Protein AF-A0A443I852-F1 (afdb_monomer)

Solvent-accessible surface area (backbone atoms only — not comparable to full-atom values): 14010 Å² total; per-residue (Å²): 131,81,84,74,60,60,70,65,48,36,32,30,38,31,45,31,40,30,31,57,37,93,83,45,73,85,40,67,53,68,53,96,93,54,62,42,82,49,75,76,45,53,21,88,33,41,42,73,40,69,92,34,32,57,50,47,27,36,40,28,66,80,73,40,58,41,85,47,89,79,80,90,70,81,65,90,73,55,46,39,29,25,39,31,43,36,62,95,73,40,43,48,35,34,41,84,39,54,50,66,80,44,45,35,54,62,46,40,75,70,35,92,87,44,43,93,77,55,51,33,55,56,21,27,50,63,36,80,93,15,46,27,17,30,41,39,58,61,95,61,98,32,60,35,45,50,19,11,48,46,86,68,47,34,78,56,52,43,50,72,70,30,51,28,78,88,42,95,52,51,14,13,40,32,19,48,63,42,56,54,51,45,33,51,40,44,33,29,53,97,39,32,68,41,39,53,47,40,45,46,70,24,54,48,82,46,33,61,46,67,76,77,91,84,72,82,29,36,74,76,42,88,72,31,47,51,38,30,38,36,22,36,32,36,53,25,86,88,61,81,44,47,67,68,59,52,48,40,44,28,73,29,78,60,47,28,35,51,60,121

Mean predicted aligned error: 6.0 Å

Structure (mmCIF, N/CA/C/O backbone):
data_AF-A0A443I852-F1
#
_entry.id   AF-A0A443I852-F1
#
loop_
_atom_site.group_PDB
_atom_site.id
_atom_site.type_symbol
_atom_site.label_atom_id
_atom_site.label_alt_id
_atom_site.label_comp_id
_atom_site.label_asym_id
_atom_site.label_entity_id
_atom_site.label_seq_id
_atom_site.pdbx_PDB_ins_code
_atom_site.Cartn_x
_atom_site.Cartn_y
_atom_site.Cartn_z
_atom_site.occupancy
_atom_site.B_iso_or_equiv
_atom_site.auth_seq_id
_atom_site.auth_comp_id
_atom_site.auth_asym_id
_atom_site.auth_atom_id
_atom_site.pdbx_PDB_model_num
ATOM 1 N N . MET A 1 1 ? -4.614 -14.286 28.307 1.00 38.50 1 MET A N 1
ATOM 2 C CA . MET A 1 1 ? -4.640 -12.819 28.115 1.00 38.50 1 MET A CA 1
ATOM 3 C C . MET A 1 1 ? -6.003 -12.446 27.569 1.00 38.50 1 MET A C 1
ATOM 5 O O . MET A 1 1 ? -6.454 -13.125 26.657 1.00 38.50 1 MET A O 1
ATOM 9 N N . ALA A 1 2 ? -6.670 -11.442 28.140 1.00 38.94 2 ALA A N 1
ATOM 10 C CA . ALA A 1 2 ? -7.914 -10.927 27.568 1.00 38.94 2 ALA A CA 1
ATOM 11 C C . ALA A 1 2 ? -7.627 -10.265 26.200 1.00 38.94 2 ALA A C 1
ATOM 13 O O . ALA A 1 2 ? -6.529 -9.722 26.024 1.00 38.94 2 ALA A O 1
ATOM 14 N N . PRO A 1 3 ? -8.556 -10.311 25.229 1.00 50.34 3 PRO A N 1
ATOM 15 C CA . PRO A 1 3 ? -8.447 -9.511 24.012 1.00 50.34 3 PRO A CA 1
ATOM 16 C C . PRO A 1 3 ? -8.300 -8.034 24.401 1.00 50.34 3 PRO A C 1
ATOM 18 O O . PRO A 1 3 ? -9.083 -7.539 25.209 1.00 50.34 3 PRO A O 1
ATOM 21 N N . GLN A 1 4 ? -7.276 -7.350 23.883 1.00 58.22 4 GLN A N 1
ATOM 22 C CA . GLN A 1 4 ? -7.218 -5.890 23.985 1.00 58.22 4 GLN A CA 1
ATOM 23 C C . GLN A 1 4 ? -8.293 -5.325 23.055 1.00 58.22 4 GLN A C 1
ATOM 25 O O . GLN A 1 4 ? -8.556 -5.894 21.997 1.00 58.22 4 GLN A O 1
ATOM 30 N N . ASP A 1 5 ? -8.933 -4.234 23.458 1.00 68.88 5 ASP A N 1
ATOM 31 C CA . ASP A 1 5 ? -9.918 -3.550 22.627 1.00 68.88 5 ASP A CA 1
ATOM 32 C C . ASP A 1 5 ? -9.181 -2.753 21.534 1.00 68.88 5 ASP A C 1
ATOM 34 O O . ASP A 1 5 ? -8.147 -2.135 21.796 1.00 68.88 5 ASP A O 1
ATOM 38 N N . ILE A 1 6 ? -9.715 -2.723 20.308 1.00 76.38 6 ILE A N 1
ATOM 39 C CA . ILE A 1 6 ? -9.197 -1.862 19.229 1.00 76.38 6 ILE A CA 1
ATOM 40 C C . ILE A 1 6 ? -9.197 -0.382 19.643 1.00 76.38 6 ILE A C 1
ATOM 42 O O . ILE A 1 6 ? -8.413 0.409 19.124 1.00 76.38 6 ILE A O 1
ATOM 46 N N . ARG A 1 7 ? -10.025 -0.011 20.633 1.00 70.50 7 ARG A N 1
ATOM 47 C CA . ARG A 1 7 ? -10.048 1.321 21.261 1.00 70.50 7 ARG A CA 1
ATOM 48 C C . ARG A 1 7 ? -8.721 1.771 21.860 1.00 70.50 7 ARG A C 1
ATOM 50 O O . ARG A 1 7 ? -8.555 2.974 22.083 1.00 70.50 7 ARG A O 1
ATOM 57 N N . ASP A 1 8 ? -7.818 0.839 22.133 1.00 73.25 8 ASP A N 1
ATOM 58 C CA . ASP A 1 8 ? -6.512 1.158 22.689 1.00 73.25 8 ASP A CA 1
ATOM 59 C C . ASP A 1 8 ? -5.442 1.287 21.596 1.00 73.25 8 ASP A C 1
ATOM 61 O O . ASP A 1 8 ? -4.432 1.936 21.848 1.00 73.25 8 ASP A O 1
ATOM 65 N N . LEU A 1 9 ? -5.682 0.776 20.374 1.00 83.50 9 LEU A N 1
ATOM 66 C CA . LEU A 1 9 ? -4.729 0.816 19.260 1.00 83.50 9 LEU A CA 1
ATOM 67 C C . LEU A 1 9 ? -4.355 2.258 18.885 1.00 83.50 9 LEU A C 1
ATOM 69 O O . LEU A 1 9 ? -5.208 3.065 18.506 1.00 83.50 9 LEU A O 1
ATOM 73 N N . ALA A 1 10 ? -3.057 2.553 18.932 1.00 89.12 10 ALA A N 1
ATOM 74 C CA . ALA A 1 10 ? -2.497 3.825 18.509 1.00 89.12 10 ALA A CA 1
ATOM 75 C C . ALA A 1 10 ? -1.136 3.626 17.838 1.00 89.12 10 ALA A C 1
ATOM 77 O O . ALA A 1 10 ? -0.238 2.958 18.358 1.00 89.12 10 ALA A O 1
ATOM 78 N N . PHE A 1 11 ? -0.985 4.223 16.661 1.00 91.56 11 PHE A N 1
ATOM 79 C CA . PHE A 1 11 ? 0.245 4.176 15.884 1.00 91.56 11 PHE A CA 1
ATOM 80 C C . PHE A 1 11 ? 0.478 5.504 15.178 1.00 91.56 11 PHE A C 1
ATOM 82 O O . PHE A 1 11 ? -0.431 6.309 14.970 1.00 91.56 11 PHE A O 1
ATOM 89 N N . LEU A 1 12 ? 1.725 5.721 14.796 1.00 93.00 12 LEU A N 1
ATOM 90 C CA . LEU A 1 12 ? 2.144 6.843 13.983 1.00 93.00 12 LEU A CA 1
ATOM 91 C C . LEU A 1 12 ? 2.387 6.344 12.567 1.00 93.00 12 LEU A C 1
ATOM 93 O O . LEU A 1 12 ? 2.949 5.263 12.376 1.00 93.00 12 LEU A O 1
ATOM 97 N N . PHE A 1 13 ? 2.005 7.150 11.586 1.00 94.62 13 PHE A N 1
ATOM 98 C CA . PHE A 1 13 ? 2.258 6.882 10.183 1.00 94.62 13 PHE A CA 1
ATOM 99 C C . PHE A 1 13 ? 2.847 8.101 9.477 1.00 94.62 13 PHE A C 1
ATOM 101 O O . PHE A 1 13 ? 2.578 9.247 9.838 1.00 94.62 13 PHE A O 1
ATOM 108 N N . ASN A 1 14 ? 3.649 7.850 8.450 1.00 95.50 14 ASN A N 1
ATOM 109 C CA . ASN A 1 14 ? 4.113 8.865 7.514 1.00 95.50 14 ASN A CA 1
ATOM 110 C C . ASN A 1 14 ? 4.021 8.308 6.095 1.00 95.50 14 ASN A C 1
ATOM 112 O O . ASN A 1 14 ? 4.487 7.201 5.841 1.00 95.50 14 ASN A O 1
ATOM 116 N N . ILE A 1 15 ? 3.421 9.077 5.188 1.00 97.50 15 ILE A N 1
ATOM 117 C CA . ILE A 1 15 ? 3.292 8.736 3.772 1.00 97.50 15 ILE A CA 1
ATOM 118 C C . ILE A 1 15 ? 4.078 9.778 2.989 1.00 97.50 15 ILE A C 1
ATOM 120 O O . ILE A 1 15 ? 3.846 10.981 3.138 1.00 97.50 15 ILE A O 1
ATOM 124 N N . VAL A 1 16 ? 5.008 9.315 2.162 1.00 97.56 16 VAL A N 1
ATOM 125 C CA . VAL A 1 16 ? 5.815 10.156 1.280 1.00 97.56 16 VAL A CA 1
ATOM 126 C C . VAL A 1 16 ? 5.613 9.670 -0.148 1.00 97.56 16 VAL A C 1
ATOM 128 O O . VAL A 1 16 ? 6.013 8.546 -0.455 1.00 97.56 16 VAL A O 1
ATOM 131 N N . PRO A 1 17 ? 5.027 10.481 -1.041 1.00 97.19 17 PRO A N 1
ATOM 132 C CA . PRO A 1 17 ? 4.980 10.131 -2.450 1.00 97.19 17 PRO A CA 1
ATOM 133 C C . PRO A 1 17 ? 6.385 10.044 -3.031 1.00 97.19 17 PRO A C 1
ATOM 135 O O . PRO A 1 17 ? 7.268 10.844 -2.707 1.00 97.19 17 PRO A O 1
ATOM 138 N N . VAL A 1 18 ? 6.576 9.082 -3.916 1.00 96.75 18 VAL A N 1
ATOM 139 C CA . VAL A 1 18 ? 7.813 8.880 -4.659 1.00 96.75 18 VAL A CA 1
ATOM 140 C C . VAL A 1 18 ? 7.469 8.695 -6.129 1.00 96.75 18 VAL A C 1
ATOM 142 O O . VAL A 1 18 ? 6.447 8.105 -6.469 1.00 96.75 18 VAL A O 1
ATOM 145 N N . THR A 1 19 ? 8.305 9.220 -7.010 1.00 95.62 19 THR A N 1
ATOM 146 C CA . THR A 1 19 ? 8.199 8.991 -8.451 1.00 95.62 19 THR A CA 1
ATOM 147 C C . THR A 1 19 ? 9.485 8.380 -8.970 1.00 95.62 19 THR A C 1
ATOM 149 O O . THR A 1 19 ? 10.565 8.600 -8.415 1.00 95.62 19 THR A O 1
ATOM 152 N N . VAL A 1 20 ? 9.373 7.623 -10.051 1.00 95.06 20 VAL A N 1
ATOM 153 C CA . VAL A 1 20 ? 10.531 7.216 -10.843 1.00 95.06 20 VAL A CA 1
ATOM 154 C C . VAL A 1 20 ? 11.074 8.440 -11.585 1.00 95.06 20 VAL A C 1
ATOM 156 O O . VAL A 1 20 ? 10.302 9.236 -12.122 1.00 95.06 20 VAL A O 1
ATOM 159 N N . SER A 1 21 ? 12.396 8.612 -11.567 1.00 92.25 21 SER A N 1
ATOM 160 C CA . SER A 1 21 ? 13.103 9.672 -12.291 1.00 92.25 21 SER A CA 1
ATOM 161 C C . SER A 1 21 ? 12.878 9.545 -13.797 1.00 92.25 21 SER A C 1
ATOM 163 O O . SER A 1 21 ? 12.892 8.444 -14.342 1.00 92.25 21 SER A O 1
ATOM 165 N N . GLU A 1 22 ? 12.747 10.672 -14.495 1.00 86.69 22 GLU A N 1
ATOM 166 C CA . GLU A 1 22 ? 12.634 10.699 -15.961 1.00 86.69 22 GLU A CA 1
ATOM 167 C C . GLU A 1 22 ? 13.882 10.158 -16.678 1.00 86.69 22 GLU A C 1
ATOM 169 O O . GLU A 1 22 ? 13.808 9.741 -17.832 1.00 86.69 22 GLU A O 1
ATOM 174 N N . HIS A 1 23 ? 15.025 10.136 -15.989 1.00 86.25 23 HIS A N 1
ATOM 175 C CA . HIS A 1 23 ? 16.279 9.576 -16.494 1.00 86.25 23 HIS A CA 1
ATOM 176 C C . HIS A 1 23 ? 16.459 8.096 -16.140 1.00 86.25 23 HIS A C 1
ATOM 178 O O . HIS A 1 23 ? 17.445 7.478 -16.550 1.00 86.25 23 HIS A O 1
ATOM 184 N N . ALA A 1 24 ? 15.543 7.513 -15.362 1.00 88.50 24 ALA A N 1
ATOM 185 C CA . ALA A 1 24 ? 15.599 6.097 -15.049 1.00 88.50 24 ALA A CA 1
ATOM 186 C C . ALA A 1 24 ? 15.354 5.280 -16.320 1.00 88.50 24 ALA A C 1
ATOM 188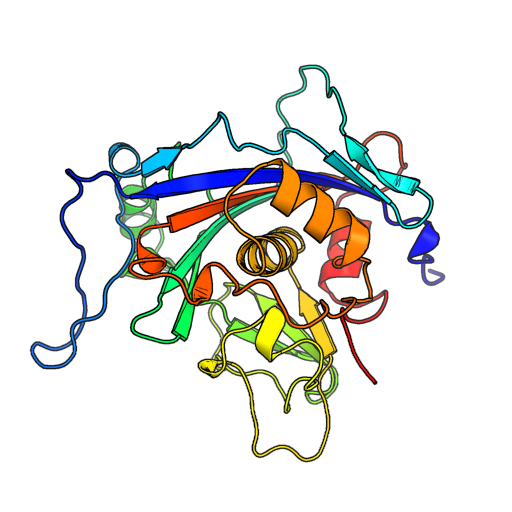 O O . ALA A 1 24 ? 14.408 5.520 -17.071 1.00 88.50 24 ALA A O 1
ATOM 189 N N . SER A 1 25 ? 16.204 4.282 -16.551 1.00 84.19 25 SER A N 1
ATOM 190 C CA . SER A 1 25 ? 15.961 3.325 -17.627 1.00 84.19 25 SER A CA 1
ATOM 191 C C . SER A 1 25 ? 14.742 2.479 -17.284 1.00 84.19 25 SER A C 1
ATOM 193 O O . SER A 1 25 ? 14.637 1.955 -16.173 1.00 84.19 25 SER A O 1
ATOM 195 N N . GLU A 1 26 ? 13.832 2.333 -18.245 1.00 84.38 26 GLU A N 1
ATOM 196 C CA . GLU A 1 26 ? 12.652 1.499 -18.063 1.00 84.38 26 GLU A CA 1
ATOM 197 C C . GLU A 1 26 ? 13.075 0.041 -17.856 1.00 84.38 26 GLU A C 1
ATOM 199 O O . GLU A 1 26 ? 13.801 -0.538 -18.668 1.00 84.38 26 GLU A O 1
ATOM 204 N N . GLN A 1 27 ? 12.627 -0.561 -16.756 1.00 85.00 27 GLN A N 1
ATOM 205 C CA . GLN A 1 27 ? 12.896 -1.963 -16.479 1.00 85.00 27 GLN A CA 1
ATOM 206 C C . GLN A 1 27 ? 11.710 -2.802 -16.928 1.00 85.00 27 GLN A C 1
ATOM 208 O O . GLN A 1 27 ? 10.653 -2.809 -16.299 1.00 85.00 27 GLN A O 1
ATOM 213 N N . ARG A 1 28 ? 11.909 -3.535 -18.023 1.00 87.19 28 ARG A N 1
ATOM 214 C CA . ARG A 1 28 ? 10.942 -4.494 -18.546 1.00 87.19 28 ARG A CA 1
ATOM 215 C C . ARG A 1 28 ? 11.497 -5.909 -18.431 1.00 87.19 28 ARG A C 1
ATOM 217 O O . ARG A 1 28 ? 12.589 -6.192 -18.921 1.00 87.19 28 ARG A O 1
ATOM 224 N N . LYS A 1 29 ? 10.764 -6.798 -17.758 1.00 83.62 29 LYS A N 1
ATOM 225 C CA . LYS A 1 29 ? 11.146 -8.209 -17.567 1.00 83.62 29 LYS A CA 1
ATOM 226 C C . LYS A 1 29 ? 9.999 -9.123 -17.994 1.00 83.62 29 LYS A C 1
ATOM 228 O O . LYS A 1 29 ? 8.834 -8.789 -17.808 1.00 83.62 29 LYS A O 1
ATOM 233 N N . GLY A 1 30 ? 10.332 -10.272 -18.577 1.00 76.94 30 GLY A N 1
ATOM 234 C CA . GLY A 1 30 ? 9.360 -11.236 -19.095 1.00 76.94 30 GLY A CA 1
ATOM 235 C C . GLY A 1 30 ? 9.817 -11.869 -20.407 1.00 76.94 30 GLY A C 1
ATOM 236 O O . GLY A 1 30 ? 10.945 -11.657 -20.855 1.00 76.94 30 GLY A O 1
ATOM 237 N N . LEU A 1 31 ? 8.940 -12.662 -21.021 1.00 69.75 31 LEU A N 1
ATOM 238 C CA . LEU A 1 31 ? 9.175 -13.208 -22.359 1.00 69.75 31 LEU A CA 1
ATOM 239 C C . LEU A 1 31 ? 9.082 -12.079 -23.396 1.00 69.75 31 LEU A C 1
ATOM 241 O O . LEU A 1 31 ? 8.395 -11.088 -23.172 1.00 69.75 31 LEU A O 1
ATOM 245 N N . VAL A 1 32 ? 9.735 -12.228 -24.553 1.00 68.94 32 VAL A N 1
ATOM 246 C CA . VAL A 1 32 ? 9.768 -11.195 -25.615 1.00 68.94 32 VAL A CA 1
ATOM 247 C C . VAL A 1 32 ? 8.362 -10.728 -26.028 1.00 68.94 32 VAL A C 1
ATOM 249 O O . VAL A 1 32 ? 8.175 -9.562 -26.354 1.00 68.94 32 VAL A O 1
ATOM 252 N N . SER A 1 33 ? 7.361 -11.608 -25.959 1.00 66.06 33 SER A N 1
ATOM 253 C CA . SER A 1 33 ? 5.957 -11.313 -26.276 1.00 66.06 33 SER A CA 1
ATOM 254 C C . SER A 1 33 ? 5.124 -10.773 -25.103 1.00 66.06 33 SER A C 1
ATOM 256 O O . SER A 1 33 ? 3.969 -10.416 -25.307 1.00 66.06 33 SER A O 1
ATOM 258 N N . ALA A 1 34 ? 5.663 -10.759 -23.882 1.00 71.06 34 ALA A N 1
ATOM 259 C CA . ALA A 1 34 ? 4.970 -10.366 -22.654 1.00 71.06 34 ALA A CA 1
ATOM 260 C C . ALA A 1 34 ? 5.981 -9.779 -21.657 1.00 71.06 34 ALA A C 1
ATOM 262 O O . ALA A 1 34 ? 6.373 -10.418 -20.677 1.00 71.06 34 ALA A O 1
ATOM 263 N N . GLN A 1 35 ? 6.460 -8.575 -21.972 1.00 81.94 35 GLN A N 1
ATOM 264 C CA . GLN A 1 35 ? 7.372 -7.823 -21.122 1.00 81.94 35 GLN A CA 1
ATOM 265 C C . GLN A 1 35 ? 6.592 -6.899 -20.189 1.00 81.94 35 GLN A C 1
ATOM 267 O O . GLN A 1 35 ? 5.864 -6.022 -20.651 1.00 81.94 35 GLN A O 1
ATOM 272 N N . TYR A 1 36 ? 6.805 -7.053 -18.887 1.00 86.25 36 TYR A N 1
ATOM 273 C CA . TYR A 1 36 ? 6.116 -6.282 -17.860 1.00 86.25 36 TYR A CA 1
ATOM 274 C C . TYR A 1 36 ? 7.023 -5.225 -17.261 1.00 86.25 36 TYR A C 1
ATOM 276 O O . TYR A 1 36 ? 8.202 -5.487 -16.999 1.00 86.25 36 TYR A O 1
ATOM 284 N N . TRP A 1 37 ? 6.455 -4.049 -17.018 1.00 91.38 37 TRP A N 1
ATOM 285 C CA . TRP A 1 37 ? 7.135 -2.994 -16.289 1.00 91.38 37 TRP A CA 1
ATOM 286 C C . TRP A 1 37 ? 7.355 -3.361 -14.811 1.00 91.38 37 TRP A C 1
ATOM 288 O O . TRP A 1 37 ? 6.455 -3.885 -14.146 1.00 91.38 37 TRP A O 1
ATOM 298 N N . TYR A 1 38 ? 8.542 -3.028 -14.300 1.00 93.19 38 TYR A N 1
ATOM 299 C CA . TYR A 1 38 ? 8.891 -3.030 -12.879 1.00 93.19 38 TYR A CA 1
ATOM 300 C C . TYR A 1 38 ? 9.527 -1.688 -12.494 1.00 93.19 38 TYR A C 1
ATOM 302 O O . TYR A 1 38 ? 10.201 -1.074 -13.330 1.00 93.19 38 TYR A O 1
ATOM 310 N N . PRO A 1 39 ? 9.372 -1.233 -11.236 1.00 94.81 39 PRO A N 1
ATOM 311 C CA . PRO A 1 39 ? 10.085 -0.057 -10.786 1.00 94.81 39 PRO A CA 1
ATOM 312 C C . PRO A 1 39 ? 11.602 -0.301 -10.814 1.00 94.81 39 PRO A C 1
ATOM 314 O O . PRO A 1 39 ? 12.052 -1.453 -10.776 1.00 94.81 39 PRO A O 1
ATOM 317 N N . PRO A 1 40 ? 12.406 0.772 -10.866 1.00 94.94 40 PRO A N 1
ATOM 318 C CA . PRO A 1 40 ? 13.853 0.646 -10.905 1.00 94.94 40 PRO A CA 1
ATOM 319 C C . PRO A 1 40 ? 14.442 -0.038 -9.659 1.00 94.94 40 PRO A C 1
ATOM 321 O O . PRO A 1 40 ? 13.739 -0.346 -8.696 1.00 94.94 40 PRO A O 1
ATOM 324 N N . LEU A 1 41 ? 15.751 -0.296 -9.676 1.00 94.88 41 LEU A N 1
ATOM 325 C CA . LEU A 1 41 ? 16.449 -0.934 -8.549 1.00 94.88 41 LEU A CA 1
ATOM 326 C C . LEU A 1 41 ? 17.400 0.012 -7.826 1.00 94.88 41 LEU A C 1
ATOM 328 O O . LEU A 1 41 ? 17.703 -0.209 -6.657 1.00 94.88 41 LEU A O 1
ATOM 332 N N . ASP A 1 42 ? 17.887 1.039 -8.514 1.00 94.56 42 ASP A N 1
ATOM 333 C CA . ASP A 1 42 ? 18.926 1.911 -7.993 1.00 94.56 42 ASP A CA 1
ATOM 334 C C . ASP A 1 42 ? 18.298 3.134 -7.312 1.00 94.56 42 ASP A C 1
ATOM 336 O O . ASP A 1 42 ? 17.337 3.722 -7.807 1.00 94.56 42 ASP A O 1
ATOM 340 N N . GLN A 1 43 ? 18.810 3.489 -6.131 1.00 94.38 43 GLN A N 1
ATOM 341 C CA . GLN A 1 43 ? 18.179 4.479 -5.248 1.00 94.38 43 GLN A CA 1
ATOM 342 C C . GLN A 1 43 ? 18.076 5.884 -5.866 1.00 94.38 43 GLN A C 1
ATOM 344 O O . GLN A 1 43 ? 17.149 6.636 -5.579 1.00 94.38 43 GLN A O 1
ATOM 349 N N . ASP A 1 44 ? 19.026 6.237 -6.730 1.00 94.25 44 ASP A N 1
ATOM 350 C CA . ASP A 1 44 ? 19.119 7.515 -7.441 1.00 94.25 44 ASP A CA 1
ATOM 351 C C . ASP A 1 44 ? 18.080 7.650 -8.565 1.00 94.25 44 ASP A C 1
ATOM 353 O O . ASP A 1 44 ? 17.861 8.739 -9.096 1.00 94.25 44 ASP A O 1
ATOM 357 N N . GLN A 1 45 ? 17.389 6.558 -8.895 1.00 95.69 45 GLN A N 1
ATOM 358 C CA . GLN A 1 45 ? 16.294 6.528 -9.860 1.00 95.69 45 GLN A CA 1
ATOM 359 C C . GLN A 1 45 ? 14.936 6.851 -9.219 1.00 95.69 45 GLN A C 1
ATOM 361 O O . GLN A 1 45 ? 13.927 6.890 -9.926 1.00 95.69 45 GLN A O 1
ATOM 366 N N . PHE A 1 46 ? 14.902 7.117 -7.909 1.00 96.19 46 PHE A N 1
ATOM 367 C CA . PHE A 1 46 ? 13.704 7.488 -7.162 1.00 96.19 46 PHE A CA 1
ATOM 368 C C . PHE A 1 46 ? 13.778 8.933 -6.671 1.00 96.19 46 PHE A C 1
ATOM 370 O O . PHE A 1 46 ? 14.729 9.342 -6.007 1.00 96.19 46 PHE A O 1
ATOM 377 N N . VAL A 1 47 ? 12.726 9.704 -6.941 1.00 96.62 47 VAL A N 1
ATOM 378 C CA . VAL A 1 47 ? 12.593 11.093 -6.492 1.00 96.62 47 VAL A CA 1
ATOM 379 C C . VAL A 1 47 ? 11.459 11.179 -5.481 1.00 96.62 47 VAL A C 1
ATOM 381 O O . VAL A 1 47 ? 10.290 10.964 -5.806 1.00 96.62 47 VAL A O 1
ATOM 384 N N . ARG A 1 48 ? 11.801 11.500 -4.231 1.00 96.75 48 ARG A N 1
ATOM 385 C CA . ARG A 1 48 ? 10.813 11.764 -3.176 1.00 96.75 48 ARG A CA 1
ATOM 386 C C . ARG A 1 48 ? 10.146 13.111 -3.429 1.00 96.75 48 ARG A C 1
ATOM 388 O O . ARG A 1 48 ? 10.820 14.097 -3.717 1.00 96.75 48 ARG A O 1
ATOM 395 N N . ILE A 1 49 ? 8.837 13.178 -3.231 1.00 96.19 49 ILE A N 1
ATOM 396 C CA . ILE A 1 49 ? 8.071 14.424 -3.300 1.00 96.19 49 ILE A CA 1
ATOM 397 C C . ILE A 1 49 ? 7.818 14.893 -1.865 1.00 96.19 49 ILE A C 1
ATOM 399 O O . ILE A 1 49 ? 6.706 14.812 -1.344 1.00 96.19 49 ILE A O 1
ATOM 403 N N . ASP A 1 50 ? 8.878 15.346 -1.188 1.00 94.75 50 ASP A N 1
ATOM 404 C CA . ASP A 1 50 ? 8.829 15.693 0.242 1.00 94.75 50 ASP A CA 1
ATOM 405 C C . ASP A 1 50 ? 7.805 16.802 0.558 1.00 94.75 50 ASP A C 1
ATOM 407 O O . ASP A 1 50 ? 7.218 16.799 1.638 1.00 94.75 50 ASP A O 1
ATOM 411 N N . SER A 1 51 ? 7.513 17.695 -0.396 1.00 95.44 51 SER A N 1
ATOM 412 C CA . SER A 1 51 ? 6.466 18.724 -0.265 1.00 95.44 51 SER A CA 1
ATOM 413 C C . SER A 1 51 ? 5.050 18.154 -0.111 1.00 95.44 51 SER A C 1
ATOM 415 O O . SER A 1 51 ? 4.170 18.849 0.391 1.00 95.44 51 SER A O 1
ATOM 417 N N . GLN A 1 52 ? 4.833 16.898 -0.513 1.00 95.94 52 GLN A N 1
ATOM 418 C CA . GLN A 1 52 ? 3.564 16.174 -0.389 1.00 95.94 52 GLN A CA 1
ATOM 419 C C . GLN A 1 52 ? 3.592 15.109 0.717 1.00 95.94 52 GLN A C 1
ATOM 421 O O . GLN A 1 52 ? 2.649 14.328 0.856 1.00 95.94 52 GLN A O 1
ATOM 426 N N . SER A 1 53 ? 4.659 15.072 1.522 1.00 95.94 53 SER A N 1
ATOM 427 C CA . SER A 1 53 ? 4.738 14.214 2.702 1.00 95.94 53 SER A CA 1
ATOM 428 C C . SER A 1 53 ? 3.669 14.603 3.718 1.00 95.94 53 SER A C 1
ATOM 430 O O . SER A 1 53 ? 3.469 15.782 4.018 1.00 95.94 53 SER A O 1
ATOM 432 N N . THR A 1 54 ? 3.027 13.615 4.337 1.00 95.38 54 THR A N 1
ATOM 433 C CA . THR A 1 54 ? 2.105 13.877 5.454 1.00 95.38 54 THR A CA 1
ATOM 434 C C . THR A 1 54 ? 2.820 14.449 6.679 1.00 95.38 54 THR A C 1
ATOM 436 O O . THR A 1 54 ? 2.178 15.056 7.535 1.00 95.38 54 THR A O 1
ATOM 439 N N . GLY A 1 55 ? 4.145 14.288 6.767 1.00 93.25 55 GLY A N 1
ATOM 440 C CA . GLY A 1 55 ? 4.833 14.292 8.054 1.00 93.25 55 GLY A CA 1
ATOM 441 C C . GLY A 1 55 ? 4.370 13.102 8.900 1.00 93.25 55 GLY A C 1
ATOM 442 O O . GLY A 1 55 ? 3.682 12.204 8.402 1.00 93.25 55 GLY A O 1
ATOM 443 N N . TRP A 1 56 ? 4.757 13.070 10.170 1.00 92.81 56 TRP A N 1
ATOM 444 C CA . TRP A 1 56 ? 4.207 12.078 11.085 1.00 92.81 56 TRP A CA 1
ATOM 445 C C . TRP A 1 56 ? 2.800 12.486 11.516 1.00 92.81 56 TRP A C 1
ATOM 447 O O . TRP A 1 56 ? 2.579 13.576 12.038 1.00 92.81 56 TRP A O 1
ATOM 457 N N . CYS A 1 57 ? 1.853 11.582 11.326 1.00 93.44 57 CYS A N 1
ATOM 458 C CA . CYS A 1 57 ? 0.496 11.696 11.834 1.00 93.44 57 CYS A CA 1
ATOM 459 C C . CYS A 1 57 ? 0.267 10.565 12.836 1.00 93.44 57 CYS A C 1
ATOM 461 O O . CYS A 1 57 ? 0.741 9.451 12.625 1.00 93.44 57 CYS A O 1
ATOM 463 N N . SER A 1 58 ? -0.457 10.827 13.918 1.00 92.12 58 SER A N 1
ATOM 464 C CA . SER A 1 58 ? -0.952 9.771 14.801 1.00 92.12 58 SER A CA 1
ATOM 465 C C . SER A 1 58 ? -2.346 9.356 14.385 1.00 92.12 58 SER A C 1
ATOM 467 O O . SER A 1 58 ? -3.172 10.214 14.081 1.00 92.12 58 SER A O 1
ATOM 469 N N . TRP A 1 59 ? -2.615 8.062 14.446 1.00 92.81 59 TRP A N 1
ATOM 470 C CA . TRP A 1 59 ? -3.952 7.499 14.386 1.00 92.81 59 TRP A CA 1
ATOM 471 C C . TRP A 1 59 ? -4.270 6.853 15.734 1.00 92.81 59 TRP A C 1
ATOM 473 O O . TRP A 1 59 ? -3.444 6.119 16.280 1.00 92.81 59 TRP A O 1
ATOM 483 N N . SER A 1 60 ? -5.465 7.104 16.264 1.00 89.94 60 SER A N 1
ATOM 484 C CA . SER A 1 60 ? -6.039 6.289 17.337 1.00 89.94 60 SER A CA 1
ATOM 485 C C . SER A 1 60 ? -7.537 6.114 17.133 1.00 89.94 60 SER A C 1
ATOM 487 O O . SER A 1 60 ? -8.207 6.998 16.594 1.00 89.94 60 SER A O 1
ATOM 489 N N . ALA A 1 61 ? -8.091 5.024 17.653 1.00 83.62 61 ALA A N 1
ATOM 490 C CA . ALA A 1 61 ? -9.533 4.796 17.630 1.00 83.62 61 ALA A CA 1
ATOM 491 C C . ALA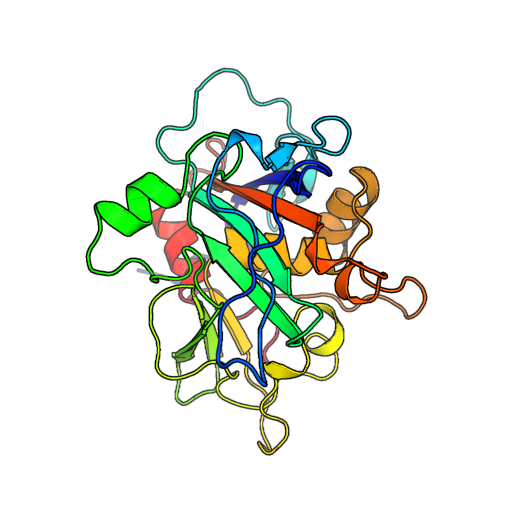 A 1 61 ? -10.340 5.879 18.385 1.00 83.62 61 ALA A C 1
ATOM 493 O O . ALA A 1 61 ? -11.530 6.049 18.132 1.00 83.62 61 ALA A O 1
ATOM 494 N N . ARG A 1 62 ? -9.715 6.617 19.318 1.00 83.44 62 ARG A N 1
ATOM 495 C CA . ARG A 1 62 ? -10.385 7.643 20.140 1.00 83.44 62 ARG A CA 1
ATOM 496 C C . ARG A 1 62 ? -10.389 9.022 19.496 1.00 83.44 62 ARG A C 1
ATOM 498 O O . ARG A 1 62 ? -11.362 9.755 19.632 1.00 83.44 62 ARG A O 1
ATOM 505 N N . THR A 1 63 ? -9.284 9.396 18.860 1.00 85.81 63 THR A N 1
ATOM 506 C CA . THR A 1 63 ? -9.048 10.763 18.363 1.00 85.81 63 THR A CA 1
ATOM 507 C C . THR A 1 63 ? -8.959 10.849 16.843 1.00 85.81 63 THR A C 1
ATOM 509 O O . THR A 1 63 ? -8.833 11.951 16.305 1.00 85.81 63 THR A O 1
ATOM 512 N N . GLY A 1 64 ? -9.021 9.709 16.150 1.00 88.62 64 GLY A N 1
ATOM 513 C CA . GLY A 1 64 ? -8.810 9.622 14.713 1.00 88.62 64 GLY A CA 1
ATOM 514 C C . GLY A 1 64 ? -7.388 10.022 14.324 1.00 88.62 64 GLY A C 1
ATOM 515 O O . GLY A 1 64 ? -6.433 9.806 15.075 1.00 88.62 64 GLY A O 1
ATOM 516 N N . VAL A 1 65 ? -7.256 10.613 13.135 1.00 92.31 65 VAL A N 1
ATOM 517 C CA . VAL A 1 65 ? -5.980 11.126 12.626 1.00 92.31 65 VAL A CA 1
ATOM 518 C C . VAL A 1 65 ? -5.701 12.521 13.176 1.00 92.31 65 VAL A C 1
ATOM 520 O O . VAL A 1 65 ? -6.523 13.424 13.040 1.00 92.31 65 VAL A O 1
ATOM 523 N N . GLN A 1 66 ? -4.512 12.705 13.744 1.00 90.94 66 GLN A N 1
ATOM 524 C CA . GLN A 1 66 ? -3.990 13.987 14.216 1.00 90.94 66 GLN A CA 1
ATOM 525 C C . GLN A 1 66 ? -2.595 14.211 13.624 1.00 90.94 66 GLN A C 1
ATOM 527 O O . GLN A 1 66 ? -1.760 13.304 13.630 1.00 90.94 66 GLN A O 1
ATOM 532 N N . GLU A 1 67 ? -2.320 15.412 13.120 1.00 86.62 67 GLU A N 1
ATOM 533 C CA . GLU A 1 67 ? -0.964 15.782 12.704 1.00 86.62 67 GLU A CA 1
ATOM 534 C C . GLU A 1 67 ? -0.063 15.913 13.938 1.00 86.62 67 GLU A C 1
ATOM 536 O O . GLU A 1 67 ? -0.456 16.517 14.938 1.00 86.62 67 GLU A O 1
ATOM 541 N N . GLN A 1 68 ? 1.143 15.345 13.888 1.00 78.75 68 GLN A N 1
ATOM 542 C CA . GLN A 1 68 ? 2.097 15.429 14.989 1.00 78.75 68 GLN A CA 1
ATOM 543 C C . GLN A 1 68 ? 3.395 16.117 14.573 1.00 78.75 68 GLN A C 1
ATOM 545 O O . GLN A 1 68 ? 3.9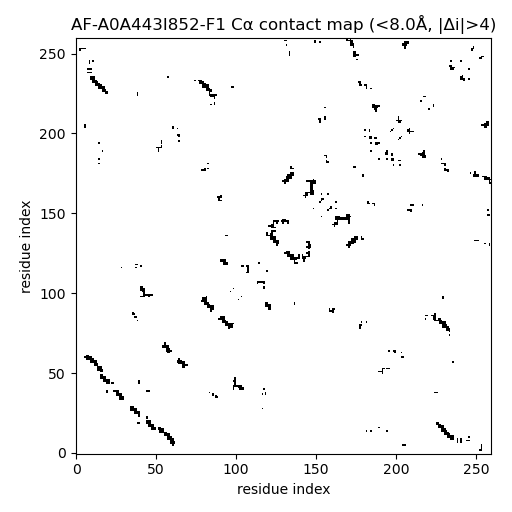41 15.901 13.494 1.00 78.75 68 GLN A O 1
ATOM 550 N N . VAL A 1 69 ? 3.948 16.889 15.507 1.00 64.06 69 VAL A N 1
ATOM 551 C CA . VAL A 1 69 ? 5.340 17.341 15.468 1.00 64.06 69 VAL A CA 1
ATOM 552 C C . VAL A 1 69 ? 6.135 16.365 16.329 1.00 64.06 69 VAL A C 1
ATOM 554 O O . VAL A 1 69 ? 6.145 16.494 17.552 1.00 64.06 69 VAL A O 1
ATOM 557 N N . ILE A 1 70 ? 6.740 15.336 15.733 1.00 64.25 70 ILE A N 1
ATOM 558 C CA . ILE A 1 70 ? 7.546 14.384 16.513 1.00 64.25 70 ILE A CA 1
ATOM 559 C C . ILE A 1 70 ? 8.978 14.918 16.667 1.00 64.25 70 ILE A C 1
ATOM 561 O O . ILE A 1 70 ? 9.625 15.177 15.651 1.00 64.25 70 ILE A O 1
ATOM 565 N N . PRO A 1 71 ? 9.513 15.044 17.898 1.00 52.16 71 PRO A N 1
ATOM 566 C CA . PRO A 1 71 ? 10.916 15.379 18.127 1.00 52.16 71 PRO A CA 1
ATOM 567 C C . PRO A 1 71 ? 11.875 14.194 17.874 1.00 52.16 71 PRO A C 1
ATOM 569 O O . PRO A 1 71 ? 11.651 13.091 18.364 1.00 52.16 71 PRO A O 1
ATOM 572 N N . ASN A 1 72 ? 12.947 14.487 17.130 1.00 47.91 72 ASN A N 1
ATOM 573 C CA . ASN A 1 72 ? 14.335 13.982 17.060 1.00 47.91 72 ASN A CA 1
ATOM 574 C C . ASN A 1 72 ? 14.785 12.542 17.376 1.00 47.91 72 ASN A C 1
ATOM 576 O O . ASN A 1 72 ? 15.981 12.316 17.205 1.00 47.91 72 ASN A O 1
ATOM 580 N N . ASP A 1 73 ? 13.961 11.569 17.767 1.00 55.91 73 ASP A N 1
ATOM 581 C CA . ASP A 1 73 ? 14.490 10.197 17.878 1.00 55.91 73 ASP A CA 1
ATOM 582 C C . ASP A 1 73 ? 14.376 9.460 16.525 1.00 55.91 73 ASP A C 1
ATOM 584 O O . ASP A 1 73 ? 13.252 9.193 16.062 1.00 55.91 73 ASP A O 1
ATOM 588 N N . PRO A 1 74 ? 15.498 9.174 15.825 1.00 53.69 74 PRO A N 1
ATOM 589 C CA . PRO A 1 74 ? 15.471 8.355 14.623 1.00 53.69 74 PRO A CA 1
ATOM 590 C C . PRO A 1 74 ? 14.986 6.958 15.013 1.00 53.69 74 PRO A C 1
ATOM 592 O O . PRO A 1 74 ? 15.673 6.208 15.704 1.00 53.69 74 PRO A O 1
ATOM 595 N N . GLY A 1 75 ? 13.770 6.621 14.589 1.00 56.66 75 GLY A N 1
ATOM 596 C CA . GLY A 1 75 ? 13.099 5.391 14.981 1.00 56.66 75 GLY A CA 1
ATOM 597 C C . GLY A 1 75 ? 13.875 4.175 14.493 1.00 56.66 75 GLY A C 1
ATOM 598 O O . GLY A 1 75 ? 13.717 3.751 13.354 1.00 56.66 75 GLY A O 1
ATOM 599 N N . ARG A 1 76 ? 14.687 3.577 15.374 1.00 58.00 76 ARG A N 1
ATOM 600 C CA . ARG A 1 76 ? 15.371 2.294 15.127 1.00 58.00 76 ARG A CA 1
ATOM 601 C C . ARG A 1 76 ? 14.404 1.134 14.845 1.00 58.00 76 ARG A C 1
ATOM 603 O O . ARG A 1 76 ? 14.856 0.091 14.396 1.00 58.00 76 ARG A O 1
ATOM 610 N N . ASN A 1 77 ? 13.104 1.328 15.081 1.00 70.12 77 ASN A N 1
ATOM 611 C CA . ASN A 1 77 ? 12.051 0.322 14.934 1.00 70.12 77 ASN A CA 1
ATOM 612 C C . ASN A 1 77 ? 10.937 0.754 13.963 1.00 70.12 77 ASN A C 1
ATOM 614 O O . ASN A 1 77 ? 9.811 0.262 14.071 1.00 70.12 77 ASN A O 1
ATOM 618 N N . ASP A 1 78 ? 11.216 1.697 13.061 1.00 87.12 78 ASP A N 1
ATOM 619 C CA . ASP A 1 78 ? 10.257 2.066 12.023 1.00 87.12 78 ASP A CA 1
ATOM 620 C C . ASP A 1 78 ? 10.092 0.911 11.041 1.00 87.12 78 ASP A C 1
ATOM 622 O O . ASP A 1 78 ? 11.054 0.449 10.428 1.00 87.12 78 ASP A O 1
ATOM 626 N N . GLU A 1 79 ? 8.854 0.477 10.850 1.00 91.69 79 GLU A N 1
ATOM 627 C CA . GLU A 1 79 ? 8.520 -0.343 9.700 1.00 91.69 79 GLU A CA 1
ATOM 628 C C . GLU A 1 79 ? 8.405 0.570 8.488 1.00 91.69 79 GLU A C 1
ATOM 630 O O . GLU A 1 79 ? 7.668 1.556 8.532 1.00 91.69 79 GLU A O 1
ATOM 635 N N . VAL A 1 80 ? 9.115 0.244 7.412 1.00 94.81 80 VAL A N 1
ATOM 636 C CA . VAL A 1 80 ? 9.100 1.020 6.176 1.00 94.81 80 VAL A CA 1
ATOM 637 C C . VAL A 1 80 ? 8.806 0.125 4.987 1.00 94.81 80 VAL A C 1
ATOM 639 O O . VAL A 1 80 ? 9.365 -0.960 4.863 1.00 94.81 80 VAL A O 1
ATOM 642 N N . TYR A 1 81 ? 7.935 0.606 4.107 1.00 97.06 81 TYR A N 1
ATOM 643 C CA . TYR A 1 81 ? 7.632 -0.042 2.842 1.00 97.06 81 TYR A CA 1
ATOM 644 C C . TYR A 1 81 ? 7.576 0.976 1.722 1.00 97.06 81 TYR A C 1
ATOM 646 O O . TYR A 1 81 ? 6.963 2.033 1.868 1.00 97.06 81 TYR A O 1
ATOM 654 N N . THR A 1 82 ? 8.157 0.618 0.584 1.00 98.06 82 THR A N 1
ATOM 655 C CA . THR A 1 82 ? 7.891 1.293 -0.684 1.00 98.06 82 THR A CA 1
ATOM 656 C C . THR A 1 82 ? 6.886 0.464 -1.471 1.00 98.06 82 THR A C 1
ATOM 658 O O . THR A 1 82 ? 7.086 -0.739 -1.644 1.00 98.06 82 THR A O 1
ATOM 661 N N . VAL A 1 83 ? 5.826 1.105 -1.965 1.00 97.81 83 VAL A N 1
ATOM 662 C CA . VAL A 1 83 ? 4.750 0.460 -2.726 1.00 97.81 83 VAL A CA 1
ATOM 663 C C . VAL A 1 83 ? 4.491 1.212 -4.029 1.00 97.81 83 VAL A C 1
ATOM 665 O O . VAL A 1 83 ? 4.308 2.429 -4.026 1.00 97.81 83 VAL A O 1
ATOM 668 N N . PHE A 1 84 ? 4.418 0.471 -5.131 1.00 96.75 84 PHE A N 1
ATOM 669 C CA . PHE A 1 84 ? 4.005 0.937 -6.454 1.00 96.75 84 PHE A CA 1
ATOM 670 C C . PHE A 1 84 ? 2.770 0.166 -6.922 1.00 96.75 84 PHE A C 1
ATOM 672 O O . PHE A 1 84 ? 2.605 -1.011 -6.598 1.00 96.75 84 PHE A O 1
ATOM 679 N N . PHE A 1 85 ? 1.914 0.806 -7.717 1.00 94.81 85 PHE A N 1
ATOM 680 C CA . PHE A 1 85 ? 0.800 0.134 -8.386 1.00 94.81 85 PHE A CA 1
ATOM 681 C C . PHE A 1 85 ? 1.130 -0.102 -9.861 1.00 94.81 85 PHE A C 1
ATOM 683 O O . PHE A 1 85 ? 1.192 0.839 -10.646 1.00 94.81 85 PHE A O 1
ATOM 690 N N . ASN A 1 86 ? 1.316 -1.359 -10.255 1.00 92.00 86 ASN A N 1
ATOM 691 C CA . ASN A 1 86 ? 1.542 -1.739 -11.641 1.00 92.00 86 ASN A CA 1
ATOM 692 C C . ASN A 1 86 ? 0.216 -1.763 -12.413 1.00 92.00 86 ASN A C 1
ATOM 694 O O . ASN A 1 86 ? -0.502 -2.761 -12.407 1.00 92.00 86 ASN A O 1
ATOM 698 N N . GLN A 1 87 ? -0.077 -0.662 -13.104 1.00 89.44 87 GLN A N 1
ATOM 699 C CA . GLN A 1 87 ? -1.275 -0.512 -13.929 1.00 89.44 87 GLN A CA 1
ATOM 700 C C . GLN A 1 87 ? -1.322 -1.489 -15.119 1.00 89.44 87 GLN A C 1
ATOM 702 O O . GLN A 1 87 ? -2.414 -1.841 -15.551 1.00 89.44 87 GLN A O 1
ATOM 707 N N . GLU A 1 88 ? -0.176 -1.951 -15.644 1.00 87.50 88 GLU A N 1
ATOM 708 C CA . GLU A 1 88 ? -0.143 -2.887 -16.786 1.00 87.50 88 GLU A CA 1
ATOM 709 C C . GLU A 1 88 ? -0.703 -4.271 -16.415 1.00 87.50 88 GLU A C 1
ATOM 711 O O . GLU A 1 88 ? -1.240 -4.971 -17.268 1.00 87.50 88 GLU A O 1
ATOM 716 N N . ASN A 1 89 ? -0.600 -4.648 -15.138 1.00 86.50 89 ASN A N 1
ATOM 717 C CA . ASN A 1 89 ? -0.969 -5.971 -14.626 1.00 86.50 89 ASN A CA 1
ATOM 718 C C . ASN A 1 89 ? -1.963 -5.925 -13.456 1.00 86.50 89 ASN A C 1
ATOM 720 O O . ASN A 1 89 ? -2.166 -6.942 -12.790 1.00 86.50 89 ASN A O 1
ATOM 724 N N . ASP A 1 90 ? -2.504 -4.742 -13.165 1.00 90.56 90 ASP A N 1
ATOM 725 C CA . ASP A 1 90 ? -3.472 -4.480 -12.101 1.00 90.56 90 ASP A CA 1
ATOM 726 C C . ASP A 1 90 ? -3.064 -5.075 -10.734 1.00 90.56 90 ASP A C 1
ATOM 728 O O . ASP A 1 90 ? -3.826 -5.777 -10.080 1.00 90.56 90 ASP A O 1
ATOM 732 N N . HIS A 1 91 ? -1.829 -4.830 -10.277 1.00 92.81 91 HIS A N 1
ATOM 733 C CA . HIS A 1 91 ? -1.366 -5.312 -8.966 1.00 92.81 91 HIS A CA 1
ATOM 734 C C . HIS A 1 91 ? -0.387 -4.355 -8.284 1.00 92.81 91 HIS A C 1
ATOM 736 O O . HIS A 1 91 ? 0.180 -3.461 -8.900 1.00 92.81 91 HIS A O 1
ATOM 742 N N . PHE A 1 92 ? -0.149 -4.562 -6.992 1.00 95.56 92 PHE A N 1
ATOM 743 C CA . PHE A 1 92 ? 0.853 -3.824 -6.225 1.00 95.56 92 PHE A CA 1
ATOM 744 C C . PHE A 1 92 ? 2.197 -4.549 -6.198 1.00 95.56 92 PHE A C 1
ATOM 746 O O . PHE A 1 92 ? 2.266 -5.765 -5.994 1.00 95.56 92 PHE A O 1
ATOM 753 N N . LEU A 1 93 ? 3.254 -3.759 -6.353 1.00 96.00 93 LEU A N 1
ATOM 754 C CA . LEU A 1 93 ? 4.648 -4.139 -6.185 1.00 96.00 93 LEU A CA 1
ATOM 755 C C . LEU A 1 93 ? 5.194 -3.465 -4.931 1.00 96.00 93 LEU A C 1
ATOM 757 O O . LEU A 1 93 ? 4.894 -2.301 -4.665 1.00 96.00 93 LEU A O 1
ATOM 761 N N . VAL A 1 94 ? 5.978 -4.196 -4.150 1.00 96.88 94 VAL A N 1
ATOM 762 C CA . VAL A 1 94 ? 6.351 -3.781 -2.803 1.00 96.88 94 VAL A CA 1
ATOM 763 C C . VAL A 1 94 ? 7.736 -4.268 -2.396 1.00 96.88 94 VAL A C 1
ATOM 765 O O . VAL A 1 94 ? 8.167 -5.349 -2.795 1.00 96.88 94 VAL A O 1
ATOM 768 N N . VAL A 1 95 ? 8.414 -3.477 -1.564 1.00 96.25 95 VAL A N 1
ATOM 769 C CA . VAL A 1 95 ? 9.652 -3.853 -0.868 1.00 96.25 95 VAL A CA 1
ATOM 770 C C . VAL A 1 95 ? 9.667 -3.277 0.557 1.00 96.25 95 VAL A C 1
ATOM 772 O O . VAL A 1 95 ? 9.207 -2.147 0.750 1.00 96.25 95 VAL A O 1
ATOM 775 N N . PRO A 1 96 ? 10.206 -4.001 1.556 1.00 94.81 96 PRO A N 1
ATOM 776 C CA . PRO A 1 96 ? 10.281 -3.560 2.955 1.00 94.81 96 PRO A CA 1
ATOM 777 C C . PRO A 1 96 ? 11.458 -2.599 3.218 1.00 94.81 96 PRO A C 1
ATOM 779 O O . PRO A 1 96 ? 12.171 -2.726 4.212 1.00 94.81 96 PRO A O 1
ATOM 782 N N . ILE A 1 97 ? 11.707 -1.667 2.295 1.00 93.56 97 ILE A N 1
ATOM 783 C CA . ILE A 1 97 ? 12.770 -0.662 2.401 1.00 93.56 97 ILE A CA 1
ATOM 784 C C . ILE A 1 97 ? 12.286 0.696 1.891 1.00 93.56 97 ILE A C 1
ATOM 786 O O . ILE A 1 97 ? 11.282 0.799 1.180 1.00 93.56 97 ILE A O 1
ATOM 790 N N . ASP A 1 98 ? 13.035 1.744 2.220 1.00 95.25 98 ASP A N 1
ATOM 791 C CA . ASP A 1 98 ? 12.912 3.052 1.582 1.00 95.25 98 ASP A CA 1
ATOM 792 C C . ASP A 1 98 ? 13.754 3.077 0.295 1.00 95.25 98 ASP A C 1
ATOM 794 O O . ASP A 1 98 ? 14.973 3.252 0.351 1.00 95.25 98 ASP A O 1
ATOM 798 N N . CYS A 1 99 ? 13.106 2.924 -0.865 1.00 95.19 99 CYS A N 1
ATOM 799 C CA . CYS A 1 99 ? 13.781 2.872 -2.171 1.00 95.19 99 CYS A CA 1
ATOM 800 C C . CYS A 1 99 ? 14.599 4.127 -2.508 1.00 95.19 99 CYS A C 1
ATOM 802 O O . CYS A 1 99 ? 15.472 4.080 -3.364 1.00 95.19 99 CYS A O 1
ATOM 804 N N . SER A 1 100 ? 14.335 5.251 -1.839 1.00 94.50 100 SER A N 1
ATOM 805 C CA . SER A 1 100 ? 15.069 6.502 -2.052 1.00 94.50 100 SER A CA 1
ATOM 806 C C . SER A 1 100 ? 16.338 6.617 -1.204 1.00 94.50 100 SER A C 1
ATOM 808 O O . SER A 1 100 ? 17.082 7.591 -1.321 1.00 94.50 100 SER A O 1
ATOM 810 N N . ARG A 1 101 ? 16.569 5.655 -0.305 1.00 92.69 101 ARG A N 1
ATOM 811 C CA . ARG A 1 101 ? 17.706 5.636 0.625 1.00 92.69 101 ARG A CA 1
ATOM 812 C C . ARG A 1 101 ? 18.589 4.407 0.483 1.00 92.69 101 ARG A C 1
ATOM 814 O O . ARG A 1 101 ? 19.695 4.415 1.014 1.00 92.69 101 ARG A O 1
ATOM 821 N N . GLU A 1 102 ? 18.080 3.359 -0.150 1.00 92.25 102 GLU A N 1
ATOM 822 C CA . GLU A 1 102 ? 18.765 2.083 -0.285 1.00 92.25 102 GLU A CA 1
ATOM 823 C C . GLU A 1 102 ? 18.497 1.477 -1.667 1.00 92.25 102 GLU A C 1
ATOM 825 O O . GLU A 1 102 ? 17.360 1.453 -2.142 1.00 92.25 102 GLU A O 1
ATOM 830 N N . SER A 1 103 ? 19.557 0.984 -2.317 1.00 91.75 103 SER A N 1
ATOM 831 C CA . SER A 1 103 ? 19.459 0.310 -3.615 1.00 91.75 103 SER A CA 1
ATOM 832 C C . SER A 1 103 ? 18.994 -1.136 -3.440 1.00 91.75 103 SER A C 1
ATOM 834 O O . SER A 1 103 ? 19.612 -1.929 -2.728 1.00 91.75 103 SER A O 1
ATOM 836 N N . LEU A 1 104 ? 17.945 -1.505 -4.174 1.00 92.81 104 LEU A N 1
ATOM 837 C CA . LEU A 1 104 ? 17.441 -2.874 -4.254 1.00 92.81 104 LEU A CA 1
ATOM 838 C C . LEU A 1 104 ? 18.407 -3.811 -4.969 1.00 92.81 104 LEU A C 1
ATOM 840 O O . LEU A 1 104 ? 18.372 -5.011 -4.720 1.00 92.81 104 LEU A O 1
ATOM 844 N N . ARG A 1 105 ? 19.281 -3.295 -5.840 1.00 91.69 105 ARG A N 1
ATOM 845 C CA . ARG A 1 105 ? 20.245 -4.124 -6.576 1.00 91.69 105 ARG A C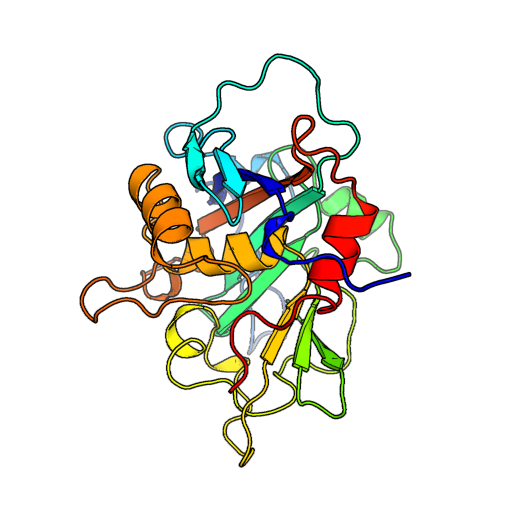A 1
ATOM 846 C C . ARG A 1 105 ? 21.157 -4.892 -5.623 1.00 91.69 105 ARG A C 1
ATOM 848 O O . ARG A 1 105 ? 21.334 -6.092 -5.776 1.00 91.69 105 ARG A O 1
ATOM 855 N N . GLN A 1 106 ? 21.644 -4.214 -4.584 1.00 87.06 106 GLN A N 1
ATOM 856 C CA . GLN A 1 106 ? 22.488 -4.836 -3.563 1.00 87.06 106 GLN A CA 1
ATOM 857 C C . GLN A 1 106 ? 21.748 -5.952 -2.815 1.00 87.06 106 GLN A C 1
ATOM 859 O O . GLN A 1 106 ? 22.343 -6.983 -2.519 1.00 87.06 106 GLN A O 1
ATOM 864 N N . ARG A 1 107 ? 20.446 -5.774 -2.553 1.00 88.75 107 ARG A N 1
ATOM 865 C CA . ARG A 1 107 ? 19.594 -6.792 -1.921 1.00 88.75 107 ARG A CA 1
ATOM 866 C C . ARG A 1 107 ? 19.378 -7.997 -2.827 1.00 88.75 107 ARG A C 1
ATOM 868 O O . ARG A 1 107 ? 19.566 -9.119 -2.377 1.00 88.75 107 ARG A O 1
ATOM 875 N N . VAL A 1 108 ? 19.053 -7.758 -4.099 1.00 90.69 108 VAL A N 1
ATOM 876 C CA . VAL A 1 108 ? 18.888 -8.810 -5.117 1.00 90.69 108 VAL A CA 1
ATOM 877 C C . VAL A 1 108 ? 20.141 -9.678 -5.218 1.00 90.69 108 VAL A C 1
ATOM 879 O O . VAL A 1 108 ? 20.031 -10.898 -5.282 1.00 90.69 108 VAL A O 1
ATOM 882 N N . ASP A 1 109 ? 21.320 -9.057 -5.213 1.00 87.56 109 ASP A N 1
ATOM 883 C CA . ASP A 1 109 ? 22.589 -9.770 -5.375 1.00 87.56 109 ASP A CA 1
ATOM 884 C C . ASP A 1 109 ? 23.027 -10.505 -4.092 1.00 87.56 109 ASP A C 1
ATOM 886 O O . ASP A 1 109 ? 23.702 -11.533 -4.167 1.00 87.56 109 ASP A O 1
ATOM 890 N N . ALA A 1 110 ? 22.665 -9.987 -2.911 1.00 88.75 110 ALA A N 1
ATOM 891 C CA . ALA A 1 110 ? 23.121 -10.510 -1.621 1.00 88.75 110 ALA A CA 1
ATOM 892 C C . ALA A 1 110 ? 22.167 -11.527 -0.972 1.00 88.75 110 ALA A C 1
ATOM 894 O O . ALA A 1 110 ? 22.618 -12.364 -0.186 1.00 88.75 110 ALA A O 1
ATOM 895 N N . GLU A 1 111 ? 20.863 -11.456 -1.249 1.00 88.69 111 GLU A N 1
ATOM 896 C CA . GLU A 1 111 ? 19.843 -12.236 -0.546 1.00 88.69 111 GLU A CA 1
ATOM 897 C C . GLU A 1 111 ? 19.214 -13.309 -1.453 1.00 88.69 111 GLU A C 1
ATOM 899 O O . GLU A 1 111 ? 18.439 -12.981 -2.351 1.00 88.69 111 GLU A O 1
ATOM 904 N N . PRO A 1 112 ? 19.446 -14.612 -1.188 1.00 83.06 112 PRO A N 1
ATOM 905 C CA . PRO A 1 112 ? 18.959 -15.700 -2.045 1.00 83.06 112 PRO A CA 1
ATOM 906 C C . PRO A 1 112 ? 17.436 -15.760 -2.214 1.00 83.06 112 PRO A C 1
ATOM 908 O O . PRO A 1 112 ? 16.944 -16.283 -3.209 1.00 83.06 112 PRO A O 1
ATOM 911 N N . ASN A 1 113 ? 16.691 -15.252 -1.230 1.00 83.56 113 ASN A N 1
ATOM 912 C CA . ASN A 1 113 ? 15.228 -15.266 -1.223 1.00 83.56 113 ASN A CA 1
ATOM 913 C C . ASN A 1 113 ? 14.618 -13.981 -1.804 1.00 83.56 113 ASN A C 1
ATOM 915 O O . ASN A 1 113 ? 13.393 -13.841 -1.828 1.00 83.56 113 ASN A O 1
ATOM 919 N N . TRP A 1 114 ? 15.446 -13.028 -2.242 1.00 88.44 114 TRP A N 1
ATOM 920 C CA . TRP A 1 114 ? 14.961 -11.802 -2.854 1.00 88.44 114 TRP A CA 1
ATOM 921 C C . TRP A 1 114 ? 14.532 -12.063 -4.307 1.00 88.44 114 TRP A C 1
ATOM 923 O O . TRP A 1 114 ? 15.224 -12.775 -5.039 1.00 88.44 114 TRP A O 1
ATOM 933 N N . PRO A 1 115 ? 13.403 -11.501 -4.777 1.00 88.00 115 PRO A N 1
ATOM 934 C CA . PRO A 1 115 ? 12.969 -11.664 -6.155 1.00 88.00 115 PRO A CA 1
ATOM 935 C C . PRO A 1 115 ? 14.041 -11.179 -7.128 1.00 88.00 115 PRO A C 1
ATOM 937 O O . PRO A 1 115 ? 14.548 -10.069 -6.996 1.00 88.00 115 PRO A O 1
ATOM 940 N N . THR A 1 116 ? 14.313 -11.940 -8.187 1.00 86.19 116 THR A N 1
ATOM 941 C CA . THR A 1 116 ? 15.257 -11.533 -9.251 1.00 86.19 116 THR A CA 1
ATOM 942 C C . THR A 1 116 ? 14.827 -10.248 -9.968 1.00 86.19 116 THR A C 1
ATOM 944 O O . THR A 1 116 ? 15.629 -9.537 -10.582 1.00 86.19 116 THR A O 1
ATOM 947 N N . VAL A 1 117 ? 13.532 -9.929 -9.911 1.00 88.81 117 VAL A N 1
ATOM 948 C CA . VAL A 1 117 ? 12.959 -8.675 -10.409 1.00 88.81 117 VAL A CA 1
ATOM 949 C C . VAL A 1 117 ? 13.142 -7.503 -9.438 1.00 88.81 117 VAL A C 1
ATOM 951 O O . VAL A 1 117 ? 12.886 -6.372 -9.823 1.00 88.81 117 VAL A O 1
ATOM 954 N N . GLY A 1 118 ? 13.612 -7.758 -8.215 1.00 92.12 118 GLY A N 1
ATOM 955 C CA . GLY A 1 118 ? 13.862 -6.792 -7.142 1.00 92.12 118 GLY A CA 1
ATOM 956 C C . GLY A 1 118 ? 12.639 -6.381 -6.332 1.00 92.12 118 GLY A C 1
ATOM 957 O O . GLY A 1 118 ? 12.794 -5.875 -5.225 1.00 92.12 118 GLY A O 1
ATOM 958 N N . TRP A 1 119 ? 11.443 -6.651 -6.843 1.00 94.25 119 TRP A N 1
ATOM 959 C CA . TRP A 1 119 ? 10.176 -6.261 -6.239 1.00 94.25 119 TRP A CA 1
ATOM 960 C C . TRP A 1 119 ? 9.328 -7.483 -5.917 1.00 94.25 119 TRP A C 1
ATOM 962 O O . TRP A 1 119 ? 9.194 -8.389 -6.742 1.00 94.25 119 TRP A O 1
ATOM 972 N N . PHE A 1 120 ? 8.718 -7.493 -4.736 1.00 93.81 120 PHE A N 1
ATOM 973 C CA . PHE A 1 120 ? 7.712 -8.491 -4.396 1.00 93.81 120 PHE A CA 1
ATOM 974 C C . PHE A 1 120 ? 6.366 -8.066 -4.975 1.00 93.81 120 PHE A C 1
ATOM 976 O O . PHE A 1 120 ? 6.016 -6.886 -4.955 1.00 93.81 120 PHE A O 1
ATOM 983 N N . ARG A 1 121 ? 5.581 -9.029 -5.454 1.00 93.19 121 ARG A N 1
ATOM 984 C CA . ARG A 1 121 ? 4.143 -8.823 -5.626 1.00 93.19 121 ARG A CA 1
ATOM 985 C C . ARG A 1 121 ? 3.479 -8.961 -4.260 1.00 93.19 121 ARG A C 1
ATOM 987 O O . ARG A 1 121 ? 3.884 -9.796 -3.453 1.00 93.19 121 ARG A O 1
ATOM 994 N N . VAL A 1 122 ? 2.478 -8.129 -4.005 1.00 93.69 122 VAL A N 1
ATOM 995 C CA . VAL A 1 122 ? 1.615 -8.288 -2.834 1.00 93.69 122 VAL A CA 1
ATOM 996 C C . VAL A 1 122 ? 0.804 -9.582 -2.956 1.00 93.69 122 VAL A C 1
ATOM 998 O O . VAL A 1 122 ? 0.189 -9.837 -3.992 1.00 93.69 122 VAL A O 1
ATOM 1001 N N . ASN A 1 123 ? 0.775 -10.353 -1.872 1.00 93.12 123 ASN A N 1
ATOM 1002 C CA . ASN A 1 123 ? 0.135 -11.661 -1.776 1.00 93.12 123 ASN A CA 1
ATOM 1003 C C . ASN A 1 123 ? -0.793 -11.730 -0.560 1.00 93.12 123 ASN A C 1
ATOM 1005 O O . ASN A 1 123 ? -0.783 -10.848 0.309 1.00 93.12 123 ASN A O 1
ATOM 1009 N N . PHE A 1 124 ? -1.554 -12.821 -0.467 1.00 93.25 124 PHE A N 1
ATOM 1010 C CA . PHE A 1 124 ? -2.469 -13.053 0.644 1.00 93.25 124 PHE A CA 1
ATOM 1011 C C . PHE A 1 124 ? -2.229 -14.421 1.276 1.00 93.25 124 PHE A C 1
ATOM 1013 O O . PHE A 1 124 ? -2.279 -15.452 0.610 1.00 93.25 124 PHE A O 1
ATOM 1020 N N . LYS A 1 125 ? -2.025 -14.432 2.594 1.00 93.56 125 LYS A N 1
ATOM 1021 C CA . LYS A 1 125 ? -2.150 -15.643 3.405 1.00 93.56 125 LYS A CA 1
ATOM 1022 C C . LYS A 1 125 ? -3.609 -15.792 3.815 1.00 93.56 125 LYS A C 1
ATOM 1024 O O . LYS A 1 125 ? -4.159 -14.907 4.470 1.00 93.56 125 LYS A O 1
ATOM 1029 N N . HIS A 1 126 ? -4.237 -16.901 3.453 1.00 92.69 126 HIS A N 1
ATOM 1030 C CA . HIS A 1 126 ? -5.623 -17.164 3.834 1.00 92.69 126 HIS A CA 1
ATOM 1031 C C . HIS A 1 126 ? -5.679 -17.689 5.270 1.00 92.69 126 HIS A C 1
ATOM 103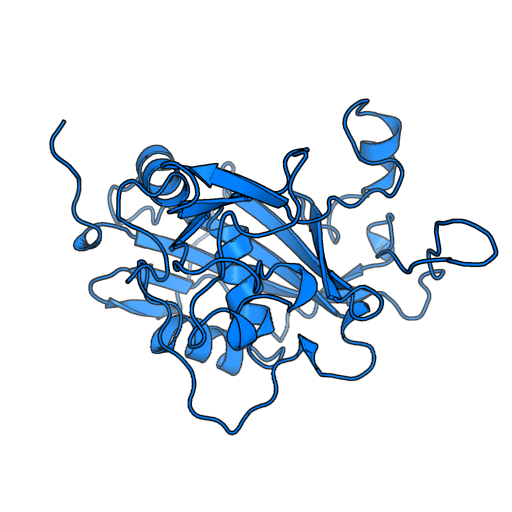3 O O . HIS A 1 126 ? -4.970 -18.621 5.647 1.00 92.69 126 HIS A O 1
ATOM 1039 N N . LEU A 1 127 ? -6.502 -17.043 6.086 1.00 90.25 127 LEU A N 1
ATOM 1040 C CA . LEU A 1 127 ? -6.753 -17.347 7.488 1.00 90.25 127 LEU A CA 1
ATOM 1041 C C . LEU A 1 127 ? -8.230 -17.718 7.652 1.00 90.25 127 LEU A C 1
ATOM 1043 O O . LEU A 1 127 ? -9.076 -17.300 6.859 1.00 90.25 127 LEU A O 1
ATOM 1047 N N . HIS A 1 128 ? -8.542 -18.484 8.700 1.00 88.38 128 HIS A N 1
ATOM 1048 C CA . HIS A 1 128 ? -9.915 -18.889 9.034 1.00 88.38 128 HIS A CA 1
ATOM 1049 C C . HIS A 1 128 ? -10.678 -19.471 7.831 1.00 88.38 128 HIS A C 1
ATOM 1051 O O . HIS A 1 128 ? -11.775 -19.013 7.510 1.00 88.38 128 HIS A O 1
ATOM 1057 N N . ASP A 1 129 ? -10.061 -20.427 7.131 1.00 87.12 129 ASP A N 1
ATOM 1058 C CA . ASP A 1 129 ? -10.635 -21.102 5.959 1.00 87.12 129 ASP A CA 1
ATOM 1059 C C . ASP A 1 129 ? -11.064 -20.134 4.839 1.00 87.12 129 ASP A C 1
ATOM 1061 O O . ASP A 1 129 ? -12.098 -20.307 4.199 1.00 87.12 129 ASP A O 1
ATOM 1065 N N . GLY A 1 130 ? -10.284 -19.066 4.632 1.00 87.25 130 GLY A N 1
ATOM 1066 C CA . GLY A 1 130 ? -10.536 -18.068 3.588 1.00 87.25 130 GLY A CA 1
ATOM 1067 C C . GLY A 1 130 ? -11.508 -16.960 3.993 1.00 87.25 130 GLY A C 1
ATOM 1068 O O . GLY A 1 130 ? -11.747 -16.052 3.203 1.00 87.25 130 GLY A O 1
ATOM 1069 N N . ARG A 1 131 ? -12.032 -16.964 5.228 1.00 89.19 131 ARG A N 1
ATOM 1070 C CA . ARG A 1 131 ? -12.862 -15.858 5.748 1.00 89.19 131 ARG A CA 1
ATOM 1071 C C . ARG A 1 131 ? -12.064 -14.591 6.027 1.00 89.19 131 ARG A C 1
ATOM 1073 O O . ARG A 1 131 ? -12.645 -13.516 6.150 1.00 89.19 131 ARG A O 1
ATOM 1080 N N . MET A 1 132 ? -10.746 -14.702 6.157 1.00 91.56 132 MET A N 1
ATOM 1081 C CA . MET A 1 132 ? -9.858 -13.560 6.316 1.00 91.56 132 MET A CA 1
ATOM 1082 C C . MET A 1 132 ? -8.614 -13.744 5.458 1.00 91.56 132 MET A C 1
ATOM 1084 O O . MET A 1 132 ? -7.968 -14.785 5.477 1.00 91.56 132 MET A O 1
ATOM 1088 N N . SER A 1 133 ? -8.246 -12.703 4.728 1.00 93.69 133 SER A N 1
ATOM 1089 C CA . SER A 1 133 ? -7.043 -12.660 3.909 1.00 93.69 133 SER A CA 1
ATOM 1090 C C . SER A 1 133 ? -6.042 -11.728 4.571 1.00 93.69 133 SER A C 1
ATOM 1092 O O . SER A 1 133 ? -6.327 -10.549 4.774 1.00 93.69 133 SER A O 1
ATOM 1094 N N . LYS A 1 134 ? -4.871 -12.248 4.933 1.00 94.00 134 LYS A N 1
ATOM 1095 C CA . LYS A 1 134 ? -3.773 -11.459 5.486 1.00 94.00 134 LYS A CA 1
ATOM 1096 C C . LYS A 1 134 ? -2.845 -11.006 4.370 1.00 94.00 134 LYS A C 1
ATOM 1098 O O . LYS A 1 134 ? -2.153 -11.813 3.754 1.00 94.00 134 LYS A O 1
ATOM 1103 N N . LEU A 1 135 ? -2.809 -9.700 4.173 1.00 93.75 135 LEU A N 1
ATOM 1104 C CA . LEU A 1 135 ? -1.942 -8.996 3.254 1.00 93.75 135 LEU A CA 1
ATOM 1105 C C . LEU A 1 135 ? -0.470 -9.131 3.656 1.00 93.75 135 LEU A C 1
ATOM 1107 O O . LEU A 1 135 ? -0.082 -8.778 4.775 1.00 93.75 135 LEU A O 1
ATOM 1111 N N . THR A 1 136 ? 0.351 -9.612 2.728 1.00 91.44 136 THR A N 1
ATOM 1112 C CA . THR A 1 136 ? 1.786 -9.826 2.933 1.00 91.44 136 THR A CA 1
ATOM 1113 C C . THR A 1 136 ? 2.569 -9.601 1.639 1.00 91.44 136 THR A C 1
ATOM 1115 O O . THR A 1 136 ? 2.005 -9.573 0.549 1.00 91.44 136 THR A O 1
ATOM 1118 N N . HIS A 1 137 ? 3.881 -9.425 1.756 1.00 88.88 137 HIS A N 1
ATOM 1119 C CA . HIS A 1 137 ? 4.816 -9.477 0.626 1.00 88.88 137 HIS A CA 1
ATOM 1120 C C . HIS A 1 137 ? 5.644 -10.770 0.628 1.00 88.88 137 HIS A C 1
ATOM 1122 O O . HIS A 1 137 ? 6.441 -10.996 -0.282 1.00 88.88 137 HIS A O 1
ATOM 1128 N N . GLU A 1 138 ? 5.498 -11.597 1.667 1.00 86.00 138 GLU A N 1
ATOM 1129 C CA . GLU A 1 138 ? 6.174 -12.886 1.753 1.00 86.00 138 GLU A CA 1
ATOM 1130 C C . GLU A 1 138 ? 5.761 -13.767 0.562 1.00 86.00 138 GLU A C 1
ATOM 1132 O O . GLU A 1 138 ? 4.609 -13.683 0.112 1.00 86.00 138 GLU A O 1
ATOM 1137 N N . PRO A 1 139 ? 6.675 -14.600 0.033 1.00 77.50 139 PRO A N 1
ATOM 1138 C CA . PRO A 1 139 ? 6.338 -15.557 -1.011 1.00 77.50 139 PRO A CA 1
ATOM 1139 C C . PRO A 1 139 ? 5.184 -16.458 -0.559 1.00 77.50 139 PRO A C 1
ATOM 1141 O O . PRO A 1 139 ? 5.279 -17.135 0.462 1.00 77.50 139 PRO A O 1
ATOM 1144 N N . MET A 1 140 ? 4.090 -16.439 -1.316 1.00 81.00 140 MET A N 1
ATOM 1145 C CA . MET A 1 140 ? 2.906 -17.272 -1.111 1.00 81.00 140 MET A CA 1
ATOM 1146 C C . MET A 1 140 ? 2.464 -17.816 -2.467 1.00 81.00 140 MET A C 1
ATOM 1148 O O . MET A 1 140 ? 2.711 -17.187 -3.496 1.00 81.00 140 MET A O 1
ATOM 1152 N N . ASP A 1 141 ? 1.734 -18.927 -2.457 1.00 74.25 141 ASP A N 1
ATOM 1153 C CA . ASP A 1 141 ? 1.166 -19.510 -3.679 1.00 74.25 141 ASP A CA 1
ATOM 1154 C C . ASP A 1 141 ? -0.082 -18.751 -4.174 1.00 74.25 141 ASP A C 1
ATOM 1156 O O . ASP A 1 141 ? -0.566 -18.983 -5.280 1.00 74.25 141 ASP A O 1
ATOM 1160 N N . CYS A 1 142 ? -0.624 -17.843 -3.352 1.00 80.50 142 CYS A N 1
ATOM 1161 C CA . CYS A 1 142 ? -1.896 -17.166 -3.591 1.00 80.50 142 CYS A CA 1
ATOM 1162 C C . CYS A 1 142 ? -1.730 -15.648 -3.743 1.00 80.50 142 CYS A C 1
ATOM 1164 O O . CYS A 1 142 ? -1.396 -14.929 -2.798 1.00 80.50 142 CYS A O 1
ATOM 1166 N N . TYR A 1 143 ? -2.055 -15.158 -4.940 1.00 90.12 143 TYR A N 1
ATOM 1167 C CA . TYR A 1 143 ? -2.149 -13.728 -5.253 1.00 90.12 143 TYR A CA 1
ATOM 1168 C C . TYR A 1 143 ? -3.565 -13.172 -5.099 1.00 90.12 143 TYR A C 1
ATOM 1170 O O . TYR A 1 143 ? -3.753 -11.968 -5.209 1.00 90.12 143 TYR A O 1
ATOM 1178 N N . HIS A 1 144 ? -4.553 -14.032 -4.859 1.00 93.12 144 HIS A N 1
ATOM 1179 C CA . HIS A 1 144 ? -5.952 -13.651 -4.707 1.00 93.12 144 HIS A CA 1
ATOM 1180 C C . HIS A 1 144 ? -6.357 -13.654 -3.237 1.00 93.12 144 HIS A C 1
ATOM 1182 O O . HIS A 1 144 ? -5.766 -14.353 -2.406 1.00 93.12 144 HIS A O 1
ATOM 1188 N N . LEU A 1 145 ? -7.391 -12.881 -2.936 1.00 93.62 145 LEU A N 1
ATOM 1189 C CA . LEU A 1 145 ? -8.166 -13.010 -1.712 1.00 93.62 145 LEU A CA 1
ATOM 1190 C C . LEU A 1 145 ? -8.643 -14.465 -1.524 1.00 93.62 145 LEU A C 1
ATOM 1192 O O . LEU A 1 145 ? -8.788 -15.193 -2.497 1.00 93.62 145 LEU A O 1
ATOM 1196 N N . GLY A 1 146 ? -8.856 -14.901 -0.279 1.00 91.88 146 GLY A N 1
ATOM 1197 C CA . GLY A 1 146 ? -9.313 -16.267 0.040 1.00 91.88 146 GLY A CA 1
ATOM 1198 C C . GLY A 1 146 ? -10.787 -16.539 -0.276 1.00 91.88 146 GLY A C 1
ATOM 1199 O O . GLY A 1 146 ? -11.243 -17.676 -0.181 1.00 91.88 146 GLY A O 1
ATOM 1200 N N . ALA A 1 147 ? -11.520 -15.484 -0.618 1.00 92.88 147 ALA A N 1
ATOM 1201 C CA . ALA A 1 147 ? -12.874 -15.485 -1.145 1.00 92.88 147 ALA A CA 1
ATOM 1202 C C . ALA A 1 147 ? -13.086 -14.166 -1.901 1.00 92.88 147 ALA A C 1
ATOM 1204 O O . ALA A 1 147 ? -12.155 -13.363 -2.024 1.00 92.88 147 ALA A O 1
ATOM 1205 N N . ARG A 1 148 ? -14.305 -13.884 -2.366 1.00 92.00 148 ARG A N 1
ATOM 1206 C CA . ARG A 1 148 ? -14.594 -12.580 -2.971 1.00 92.00 148 ARG A CA 1
ATOM 1207 C C . ARG A 1 148 ? -14.430 -11.509 -1.893 1.00 92.00 148 ARG A C 1
ATOM 1209 O O . ARG A 1 148 ? -14.826 -11.729 -0.747 1.00 92.00 148 ARG A O 1
ATOM 1216 N N . GLY A 1 149 ? -13.859 -10.353 -2.186 1.00 89.25 149 GLY A N 1
ATOM 1217 C CA . GLY A 1 149 ? -13.913 -9.279 -1.191 1.00 89.25 149 GLY A CA 1
ATOM 1218 C C . GLY A 1 149 ? -15.236 -8.510 -1.279 1.00 89.25 149 GLY A C 1
ATOM 1219 O O . GLY A 1 149 ? -16.068 -8.741 -2.159 1.00 89.25 149 GLY A O 1
ATOM 1220 N N . SER A 1 150 ? -15.497 -7.619 -0.320 1.00 87.94 150 SER A N 1
ATOM 1221 C CA . SER A 1 150 ? -16.784 -6.916 -0.309 1.00 87.94 150 SER A CA 1
ATOM 1222 C C . SER A 1 150 ? -16.844 -5.871 -1.436 1.00 87.94 150 SER A C 1
ATOM 1224 O O . SER A 1 150 ? -15.864 -5.142 -1.643 1.00 87.94 150 SER A O 1
ATOM 1226 N N . PRO A 1 151 ? -18.001 -5.738 -2.124 1.00 83.81 151 PRO A N 1
ATOM 1227 C CA . PRO A 1 151 ? -18.198 -4.752 -3.191 1.00 83.81 151 PRO A CA 1
ATOM 1228 C C . PRO A 1 151 ? -17.927 -3.308 -2.761 1.00 83.81 151 PRO A C 1
ATOM 1230 O O . PRO A 1 151 ? -17.650 -2.449 -3.594 1.00 83.81 151 PRO A O 1
ATOM 1233 N N . GLU A 1 152 ? -18.020 -3.029 -1.462 1.00 84.56 152 GLU A N 1
ATOM 1234 C CA . GLU A 1 152 ? -17.833 -1.691 -0.917 1.00 84.56 152 GLU A CA 1
ATOM 1235 C C . GLU A 1 152 ? -16.356 -1.282 -0.833 1.00 84.56 152 GLU A C 1
ATOM 1237 O O . GLU A 1 152 ? -16.027 -0.112 -1.048 1.00 84.56 152 GLU A O 1
ATOM 1242 N N . TRP A 1 153 ? -15.456 -2.223 -0.529 1.00 85.94 153 TRP A N 1
ATOM 1243 C CA . TRP A 1 153 ? -14.049 -1.911 -0.267 1.00 85.94 153 TRP A CA 1
ATOM 1244 C C . TRP A 1 153 ? -13.093 -2.415 -1.336 1.00 85.94 153 TRP A C 1
ATOM 1246 O O . TRP A 1 153 ? -12.120 -1.713 -1.609 1.00 85.94 153 TRP A O 1
ATOM 1256 N N . VAL A 1 154 ? -13.352 -3.571 -1.961 1.00 86.75 154 VAL A N 1
ATOM 1257 C CA . VAL A 1 154 ? -12.421 -4.152 -2.943 1.00 86.75 154 VAL A CA 1
ATOM 1258 C C . VAL A 1 154 ? -12.141 -3.190 -4.081 1.00 86.75 154 VAL A C 1
ATOM 1260 O O . VAL A 1 154 ? -10.973 -2.857 -4.238 1.0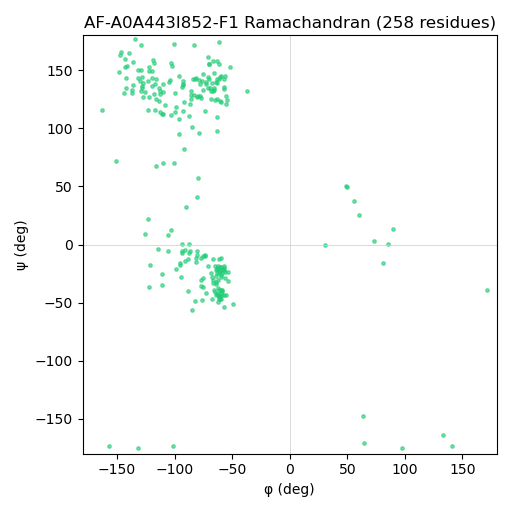0 86.75 154 VAL A O 1
ATOM 1263 N N . PRO A 1 155 ? -13.140 -2.639 -4.802 1.00 83.88 155 PRO A N 1
ATOM 1264 C CA . PRO A 1 155 ? -12.857 -1.764 -5.941 1.00 83.88 155 PRO A CA 1
ATOM 1265 C C . PRO A 1 155 ? -12.132 -0.473 -5.537 1.00 83.88 155 PRO A C 1
ATOM 1267 O O . PRO A 1 155 ? -11.488 0.180 -6.357 1.00 83.88 155 PRO A O 1
ATOM 1270 N N . GLN A 1 156 ? -12.249 -0.074 -4.266 1.00 87.31 156 GLN A N 1
ATOM 1271 C CA . GLN A 1 156 ? -11.625 1.142 -3.757 1.00 87.31 156 GLN A CA 1
ATOM 1272 C C . GLN A 1 156 ? -10.180 0.874 -3.333 1.00 87.31 156 GLN A C 1
ATOM 1274 O O . GLN A 1 156 ? -9.260 1.502 -3.858 1.00 87.31 156 GLN A O 1
ATOM 1279 N N . LEU A 1 157 ? -9.960 -0.086 -2.435 1.00 89.56 157 LEU A N 1
ATOM 1280 C CA . LEU A 1 157 ? -8.656 -0.388 -1.842 1.00 89.56 157 LEU A CA 1
ATOM 1281 C C . LEU A 1 157 ? -7.794 -1.273 -2.738 1.00 89.56 157 LEU A C 1
ATOM 1283 O O . LEU A 1 157 ? -6.639 -0.938 -3.010 1.00 89.56 157 LEU A O 1
ATOM 1287 N N . LEU A 1 158 ? -8.353 -2.363 -3.256 1.00 91.69 158 LEU A N 1
ATOM 1288 C CA . LEU A 1 158 ? -7.612 -3.357 -4.021 1.00 91.69 158 LEU A CA 1
ATOM 1289 C C . LEU A 1 158 ? -7.841 -3.221 -5.535 1.00 91.69 158 LEU A C 1
ATOM 1291 O O . LEU A 1 158 ? -8.814 -2.629 -5.993 1.00 91.69 158 LEU A O 1
ATOM 1295 N N . PRO A 1 159 ? -6.865 -3.655 -6.332 1.00 90.00 159 PRO A N 1
ATOM 1296 C CA . PRO A 1 159 ? -7.043 -3.982 -7.740 1.00 90.00 159 PRO A CA 1
ATOM 1297 C C . PRO A 1 159 ? -8.034 -5.132 -7.961 1.00 90.00 159 PRO A C 1
ATOM 1299 O O . PRO A 1 159 ? -8.191 -5.992 -7.089 1.00 90.00 159 PRO A O 1
ATOM 1302 N N . PHE A 1 160 ? -8.654 -5.187 -9.142 1.00 88.31 160 PHE A N 1
ATOM 1303 C CA . PHE A 1 160 ? -9.579 -6.267 -9.505 1.00 88.31 160 PHE A CA 1
ATOM 1304 C C . PHE A 1 160 ? -8.861 -7.608 -9.627 1.00 88.31 160 PHE A C 1
ATOM 1306 O O . PHE A 1 160 ? -9.445 -8.638 -9.303 1.00 88.31 160 PHE A O 1
ATOM 1313 N N . ALA A 1 161 ? -7.582 -7.606 -10.014 1.00 90.69 161 ALA A N 1
ATOM 1314 C CA . ALA A 1 161 ? -6.795 -8.832 -10.135 1.00 90.69 161 ALA A CA 1
ATOM 1315 C C . ALA A 1 161 ? -6.624 -9.612 -8.819 1.00 90.69 161 ALA A C 1
ATOM 1317 O O . ALA A 1 161 ? -6.156 -10.748 -8.855 1.00 90.69 161 ALA A O 1
ATOM 1318 N N . TYR A 1 162 ? -6.957 -9.026 -7.665 1.00 93.06 162 TYR A N 1
ATOM 1319 C CA . TYR A 1 162 ? -6.930 -9.722 -6.376 1.00 93.06 162 TYR A CA 1
ATOM 1320 C C . TYR A 1 162 ? -8.273 -10.299 -5.956 1.00 93.06 162 TYR A C 1
ATOM 1322 O O . TYR A 1 162 ? -8.303 -11.134 -5.052 1.00 93.06 162 TYR A O 1
ATOM 1330 N N . ASP A 1 163 ? -9.368 -9.862 -6.573 1.00 92.69 163 ASP A N 1
ATOM 1331 C CA . ASP A 1 163 ? -10.688 -10.356 -6.219 1.00 92.69 163 ASP A CA 1
ATOM 1332 C C . ASP A 1 163 ? -10.858 -11.811 -6.673 1.00 92.69 163 ASP A C 1
ATOM 1334 O O . ASP A 1 163 ? -10.376 -12.210 -7.735 1.00 92.69 163 ASP A O 1
ATOM 1338 N N . GLN A 1 164 ? -11.549 -12.604 -5.857 1.00 90.94 164 GLN A N 1
ATOM 1339 C CA . GLN A 1 164 ? -11.920 -13.979 -6.182 1.00 90.94 164 GLN A CA 1
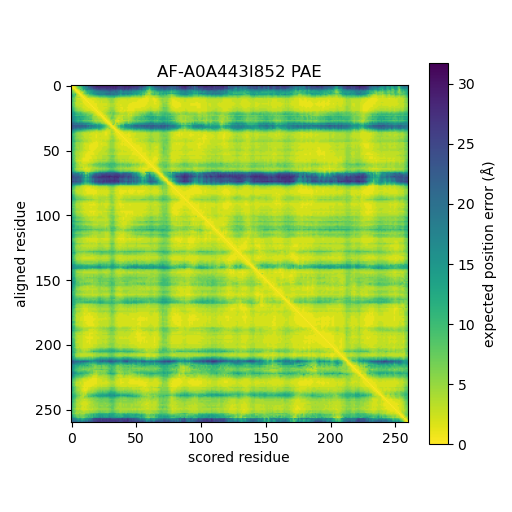ATOM 1340 C C . GLN A 1 164 ? -13.433 -14.035 -6.406 1.00 90.94 164 GLN A C 1
ATOM 1342 O O . GLN A 1 164 ? -14.194 -14.566 -5.596 1.00 90.94 164 GLN A O 1
ATOM 1347 N N . SER A 1 165 ? -13.865 -13.435 -7.514 1.00 86.56 165 SER A N 1
ATOM 1348 C CA . SER A 1 165 ? -15.274 -13.161 -7.829 1.00 86.56 165 SER A CA 1
ATOM 1349 C C . SER A 1 165 ? -16.170 -14.401 -7.925 1.00 86.56 165 SER A C 1
ATOM 1351 O O . SER A 1 165 ? -17.385 -14.277 -7.806 1.00 86.56 165 SER A O 1
ATOM 1353 N N . GLU A 1 166 ? -15.586 -15.587 -8.110 1.00 86.50 166 GLU A N 1
ATOM 1354 C CA . GLU A 1 166 ? -16.299 -16.868 -8.192 1.00 86.50 166 GLU A CA 1
ATOM 1355 C C . GLU A 1 166 ? -16.784 -17.400 -6.830 1.00 86.50 166 GLU A C 1
ATOM 1357 O O . GLU A 1 166 ? -17.539 -18.367 -6.791 1.00 86.50 166 GLU A O 1
ATOM 1362 N N . SER A 1 167 ? -16.361 -16.806 -5.708 1.00 87.44 167 SER A N 1
ATOM 1363 C CA . SER A 1 167 ? -16.784 -17.246 -4.373 1.00 87.44 167 SER A CA 1
ATOM 1364 C C . SER A 1 167 ? -18.136 -16.653 -3.953 1.00 87.44 167 SER A C 1
ATOM 1366 O O . SER A 1 167 ? -18.417 -15.473 -4.174 1.00 87.44 167 SER A O 1
ATOM 1368 N N . ASP A 1 168 ? -18.949 -17.456 -3.263 1.00 85.88 168 ASP A N 1
ATOM 1369 C CA . ASP A 1 168 ? -20.273 -17.060 -2.761 1.00 85.88 168 ASP A CA 1
ATOM 1370 C C . ASP A 1 168 ? -20.233 -16.271 -1.440 1.00 85.88 168 ASP A C 1
ATOM 1372 O O . ASP A 1 168 ? -21.225 -15.645 -1.058 1.00 85.88 168 ASP A O 1
ATOM 1376 N N . PHE A 1 169 ? -19.105 -16.276 -0.727 1.00 89.06 169 PHE A N 1
ATOM 1377 C CA . PHE A 1 169 ? -18.947 -15.588 0.558 1.00 89.06 169 PHE A CA 1
ATOM 1378 C C . PHE A 1 169 ? -17.857 -14.521 0.502 1.00 89.06 169 PHE A C 1
ATOM 1380 O O . PHE A 1 169 ? -16.979 -14.551 -0.358 1.00 89.06 169 PHE A O 1
ATOM 1387 N N . VAL A 1 170 ? -17.930 -13.563 1.431 1.00 90.31 170 VAL A N 1
ATOM 1388 C CA . VAL A 1 170 ? -17.001 -12.433 1.508 1.00 90.31 170 VAL A CA 1
ATOM 1389 C C . VAL A 1 170 ? -15.838 -12.746 2.449 1.00 90.31 170 VAL A C 1
ATOM 1391 O O . VAL A 1 170 ? -16.050 -13.262 3.545 1.00 90.31 170 VAL A O 1
ATOM 1394 N N . THR A 1 171 ? -14.614 -12.392 2.051 1.00 92.00 171 THR A N 1
ATOM 1395 C CA . THR A 1 171 ? -13.449 -12.394 2.947 1.00 92.00 171 THR A CA 1
ATOM 1396 C C . THR A 1 171 ? -13.184 -11.015 3.542 1.00 92.00 171 THR A C 1
ATOM 1398 O O . THR A 1 171 ? -13.290 -9.981 2.876 1.00 92.00 171 THR A O 1
ATOM 1401 N N . GLY A 1 172 ? -12.728 -11.030 4.791 1.00 91.31 172 GLY A N 1
ATOM 1402 C CA . GLY A 1 172 ? -12.049 -9.925 5.445 1.00 91.31 172 GLY A CA 1
ATOM 1403 C C . GLY A 1 172 ? -10.643 -9.668 4.915 1.00 91.31 172 GLY A C 1
ATOM 1404 O O . GLY A 1 172 ? -10.020 -10.565 4.345 1.00 91.31 172 GLY A O 1
ATOM 1405 N N . LEU A 1 173 ? -10.114 -8.470 5.167 1.00 92.75 173 LEU A N 1
ATOM 1406 C CA . LEU A 1 173 ? -8.712 -8.115 4.924 1.00 92.75 173 LEU A CA 1
ATOM 1407 C C . LEU A 1 173 ? -8.006 -7.736 6.232 1.00 92.75 173 LEU A C 1
ATOM 1409 O O . LEU A 1 173 ? -8.480 -6.877 6.964 1.00 92.75 173 LEU A O 1
ATOM 1413 N N . THR A 1 174 ? -6.852 -8.328 6.508 1.00 93.25 174 THR A N 1
ATOM 1414 C CA . THR A 1 174 ? -5.912 -7.878 7.550 1.00 93.25 174 THR A CA 1
ATOM 1415 C C . THR A 1 174 ? -4.497 -7.826 6.970 1.00 93.25 174 THR A C 1
ATOM 1417 O O . THR A 1 174 ? -4.327 -8.053 5.774 1.00 93.25 174 THR A O 1
ATOM 1420 N N . GLY A 1 175 ? -3.475 -7.535 7.769 1.00 93.31 175 GLY A N 1
ATOM 1421 C CA . GLY A 1 175 ? -2.070 -7.607 7.373 1.00 93.31 175 GLY A CA 1
ATOM 1422 C C . GLY A 1 175 ? -1.266 -6.385 7.777 1.00 93.31 175 GLY A C 1
ATOM 1423 O O . GLY A 1 175 ? -1.672 -5.607 8.637 1.00 93.31 175 GLY A O 1
ATOM 1424 N N . LYS A 1 176 ? -0.092 -6.238 7.160 1.00 92.56 176 LYS A N 1
ATOM 1425 C CA . LYS A 1 176 ? 0.867 -5.178 7.495 1.00 92.56 176 LYS A CA 1
ATOM 1426 C C . LYS A 1 176 ? 0.233 -3.792 7.422 1.00 92.56 176 LYS A C 1
ATOM 1428 O O . LYS A 1 176 ? -0.282 -3.402 6.371 1.00 92.56 176 LYS A O 1
ATOM 1433 N N . LEU A 1 177 ? 0.313 -3.033 8.519 1.00 92.56 177 LEU A N 1
ATOM 1434 C CA . LEU A 1 177 ? -0.289 -1.698 8.610 1.00 92.56 177 LEU A CA 1
ATOM 1435 C C . LEU A 1 177 ? 0.274 -0.754 7.547 1.00 92.56 177 LEU A C 1
ATOM 1437 O O . LEU A 1 177 ? -0.468 0.008 6.938 1.00 92.56 177 LEU A O 1
ATOM 1441 N N . SER A 1 178 ? 1.575 -0.850 7.286 1.00 94.44 178 SER A N 1
ATOM 1442 C CA . SER A 1 178 ? 2.277 -0.091 6.248 1.00 94.44 178 SER A CA 1
ATOM 1443 C C . SER A 1 178 ? 1.673 -0.308 4.854 1.00 94.44 178 SER A C 1
ATOM 1445 O O . SER A 1 178 ? 1.444 0.651 4.118 1.00 94.44 178 SER A O 1
ATOM 1447 N N . LEU A 1 179 ? 1.340 -1.556 4.515 1.00 95.50 179 LEU A N 1
ATOM 1448 C CA . LEU A 1 179 ? 0.730 -1.922 3.238 1.00 95.50 179 LEU A CA 1
ATOM 1449 C C . LEU A 1 179 ? -0.730 -1.488 3.159 1.00 95.50 179 LEU A C 1
ATOM 1451 O O . LEU A 1 179 ? -1.154 -0.956 2.137 1.00 95.50 179 LEU A O 1
ATOM 1455 N N . LEU A 1 180 ? -1.490 -1.664 4.241 1.00 94.81 180 LEU A N 1
ATOM 1456 C CA . LEU A 1 180 ? -2.883 -1.221 4.321 1.00 94.81 180 LEU A CA 1
ATOM 1457 C C . LEU A 1 180 ? -2.991 0.304 4.172 1.00 94.81 180 LEU A C 1
ATOM 1459 O O . LEU A 1 180 ? -3.823 0.799 3.409 1.00 94.81 180 LEU A O 1
ATOM 1463 N N . VAL A 1 181 ? -2.095 1.047 4.827 1.00 95.69 181 VAL A N 1
ATOM 1464 C CA . VAL A 1 181 ? -1.965 2.502 4.677 1.00 95.69 181 VAL A CA 1
ATOM 1465 C C . VAL A 1 181 ? -1.530 2.865 3.253 1.00 95.69 181 VAL A C 1
ATOM 1467 O O . VAL A 1 181 ? -2.087 3.789 2.667 1.00 95.69 181 VAL A O 1
ATOM 1470 N N . ALA A 1 182 ? -0.602 2.129 2.635 1.00 96.44 182 ALA A N 1
ATOM 1471 C CA . ALA A 1 182 ? -0.238 2.376 1.239 1.00 96.44 182 ALA A CA 1
ATOM 1472 C C . ALA A 1 182 ? -1.443 2.200 0.297 1.00 96.44 182 ALA A C 1
ATOM 1474 O O . ALA A 1 182 ? -1.720 3.072 -0.523 1.00 96.44 182 ALA A O 1
ATOM 1475 N N . MET A 1 183 ? -2.210 1.119 0.445 1.00 94.50 183 MET A N 1
ATOM 1476 C CA . MET A 1 183 ? -3.412 0.860 -0.357 1.00 94.50 183 MET A CA 1
ATOM 1477 C C . MET A 1 183 ? -4.470 1.945 -0.184 1.00 94.50 183 MET A C 1
ATOM 1479 O O . MET A 1 183 ? -5.017 2.428 -1.175 1.00 94.50 183 MET A O 1
ATOM 1483 N N . ALA A 1 184 ? -4.717 2.365 1.059 1.00 94.44 184 ALA A N 1
ATOM 1484 C CA . ALA A 1 184 ? -5.599 3.486 1.352 1.00 94.44 184 ALA A CA 1
ATOM 1485 C C . ALA A 1 184 ? -5.091 4.782 0.690 1.00 94.44 184 ALA A C 1
ATOM 1487 O O . ALA A 1 184 ? -5.882 5.493 0.069 1.00 94.44 184 ALA A O 1
ATOM 1488 N N . ALA A 1 185 ? -3.782 5.051 0.712 1.00 94.81 185 ALA A N 1
ATOM 1489 C CA . ALA A 1 185 ? -3.181 6.200 0.031 1.00 94.81 185 ALA A CA 1
ATOM 1490 C C . ALA A 1 185 ? -3.386 6.160 -1.495 1.00 94.81 185 ALA A C 1
ATOM 1492 O O . ALA A 1 185 ? -3.718 7.177 -2.095 1.00 94.81 185 ALA A O 1
ATOM 1493 N N . PHE A 1 186 ? -3.292 4.984 -2.123 1.00 94.19 186 PHE A N 1
ATOM 1494 C CA . PHE A 1 186 ? -3.574 4.801 -3.555 1.00 94.19 186 PHE A CA 1
ATOM 1495 C C . PHE A 1 186 ? -5.040 5.023 -3.940 1.00 94.19 186 PHE A C 1
ATOM 1497 O O . PHE A 1 186 ? -5.361 5.125 -5.131 1.00 94.19 186 PHE A O 1
ATOM 1504 N N . THR A 1 187 ? -5.945 5.109 -2.963 1.00 91.44 187 THR A N 1
ATOM 1505 C CA . THR A 1 187 ? -7.320 5.513 -3.243 1.00 91.44 187 THR A CA 1
ATOM 1506 C C . THR A 1 187 ? -7.411 7.020 -3.495 1.00 91.44 187 THR A C 1
ATOM 1508 O O . THR A 1 187 ? -8.271 7.448 -4.257 1.00 91.44 187 THR A O 1
ATOM 1511 N N . SER A 1 188 ? -6.544 7.859 -2.931 1.00 90.56 188 SER A N 1
ATOM 1512 C CA . SER A 1 188 ? -6.607 9.321 -3.065 1.00 90.56 188 SER A CA 1
ATOM 1513 C C . SER A 1 188 ? -5.629 9.865 -4.101 1.00 90.56 188 SER A C 1
ATOM 1515 O O . SER A 1 188 ? -4.790 9.124 -4.597 1.00 90.56 188 SER A O 1
ATOM 1517 N N . GLU A 1 189 ? -5.704 11.164 -4.415 1.00 89.75 189 GLU A N 1
ATOM 1518 C CA . GLU A 1 189 ? -4.616 11.823 -5.155 1.00 89.75 189 GLU A CA 1
ATOM 1519 C C . GLU A 1 189 ? -3.337 11.885 -4.317 1.00 89.75 189 GLU A C 1
ATOM 1521 O O . GLU A 1 189 ? -3.401 11.877 -3.084 1.00 89.75 189 GLU A O 1
ATOM 1526 N N . PHE A 1 190 ? -2.183 12.023 -4.978 1.00 91.25 190 PHE A N 1
ATOM 1527 C CA . PHE A 1 190 ? -0.882 12.171 -4.315 1.00 91.25 190 PHE A CA 1
ATOM 1528 C C . PHE A 1 190 ? -0.649 13.599 -3.817 1.00 91.25 190 PHE A C 1
ATOM 1530 O O . PHE A 1 190 ? 0.314 14.273 -4.186 1.00 91.25 190 PHE A O 1
ATOM 1537 N N . ARG A 1 191 ? -1.572 14.057 -2.972 1.00 92.25 191 ARG A N 1
ATOM 1538 C CA . A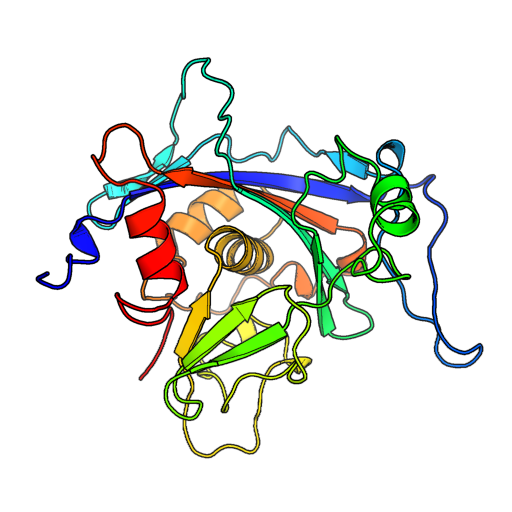RG A 1 191 ? -1.506 15.336 -2.276 1.00 92.25 191 ARG A CA 1
ATOM 1539 C C . ARG A 1 191 ? -1.600 15.114 -0.780 1.00 92.25 191 ARG A C 1
ATOM 1541 O O . ARG A 1 191 ? -2.396 14.289 -0.320 1.00 92.25 191 ARG A O 1
ATOM 1548 N N . ARG A 1 192 ? -0.816 15.877 -0.023 1.00 94.69 192 ARG A N 1
ATOM 1549 C CA . ARG A 1 192 ? -0.728 15.773 1.439 1.00 94.69 192 ARG A CA 1
ATOM 1550 C C . ARG A 1 192 ? -2.108 15.768 2.102 1.00 94.69 192 ARG A C 1
ATOM 1552 O O . ARG A 1 192 ? -2.422 14.881 2.894 1.00 94.69 192 ARG A O 1
ATOM 1559 N N . GLU A 1 193 ? -2.942 16.742 1.758 1.00 94.06 193 GLU A N 1
ATOM 1560 C CA . GLU A 1 193 ? -4.281 16.935 2.309 1.00 94.06 193 GLU A CA 1
ATOM 1561 C C . GLU A 1 193 ? -5.231 15.776 1.978 1.00 94.06 193 GLU A C 1
ATOM 1563 O O . GLU A 1 193 ? -6.069 15.399 2.803 1.00 94.06 193 GLU A O 1
ATOM 1568 N N . HIS A 1 194 ? -5.069 15.163 0.803 1.00 93.12 194 HIS A N 1
ATOM 1569 C CA . HIS A 1 194 ? -5.888 14.040 0.359 1.00 93.12 194 HIS A CA 1
ATOM 1570 C C . HIS A 1 194 ? -5.507 12.743 1.078 1.00 93.12 194 HIS A C 1
ATOM 1572 O O . HIS A 1 194 ? -6.405 11.988 1.460 1.00 93.12 194 HIS A O 1
ATOM 1578 N N . PHE A 1 195 ? -4.219 12.517 1.363 1.00 94.44 195 PHE A N 1
ATOM 1579 C CA . PHE A 1 195 ? -3.804 11.403 2.219 1.00 94.44 195 PHE A CA 1
ATOM 1580 C C . PHE A 1 195 ? -4.359 11.541 3.631 1.00 94.44 195 PHE A C 1
ATOM 1582 O O . PHE A 1 195 ? -4.965 10.603 4.139 1.00 94.44 195 PHE A O 1
ATOM 1589 N N . ILE A 1 196 ? -4.195 12.711 4.256 1.00 94.81 196 ILE A N 1
ATOM 1590 C CA . ILE A 1 196 ? 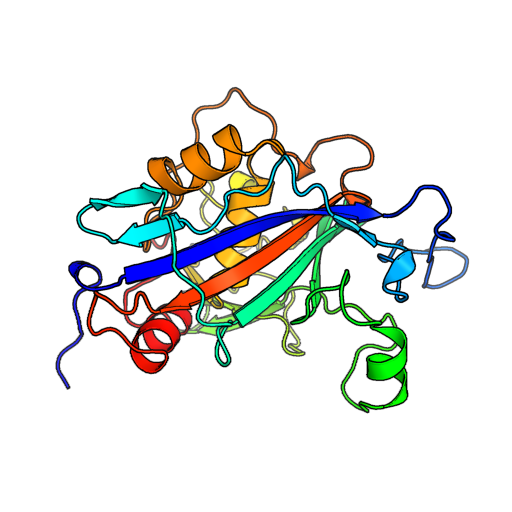-4.660 12.940 5.632 1.00 94.81 196 ILE A CA 1
ATOM 1591 C C . ILE A 1 196 ? -6.179 12.770 5.715 1.00 94.81 196 ILE A C 1
ATOM 1593 O O . ILE A 1 196 ? -6.667 12.102 6.622 1.00 94.81 196 ILE A O 1
ATOM 1597 N N . THR A 1 197 ? -6.927 13.331 4.761 1.00 93.69 197 THR A N 1
ATOM 1598 C CA . THR A 1 197 ? -8.391 13.187 4.699 1.00 93.69 197 THR A CA 1
ATOM 1599 C C . THR A 1 197 ? -8.793 11.727 4.499 1.00 93.69 197 THR A C 1
ATOM 1601 O O . THR A 1 197 ? -9.651 11.225 5.215 1.00 93.69 197 THR A O 1
ATOM 1604 N N . THR A 1 198 ? -8.104 10.993 3.622 1.00 93.00 198 THR A N 1
ATOM 1605 C CA . THR A 1 198 ? -8.381 9.566 3.400 1.00 93.00 198 THR A CA 1
ATOM 1606 C C . THR A 1 198 ? -8.114 8.721 4.638 1.00 93.00 198 THR A C 1
ATOM 1608 O O . THR A 1 198 ? -8.932 7.879 5.008 1.00 93.00 198 THR A O 1
ATOM 1611 N N . MET A 1 199 ? -7.002 8.976 5.324 1.00 94.06 199 MET A N 1
ATOM 1612 C CA . MET A 1 199 ? -6.668 8.269 6.557 1.00 94.06 199 MET A CA 1
ATOM 1613 C C . MET A 1 199 ? -7.646 8.587 7.691 1.00 94.06 199 MET A C 1
ATOM 1615 O O . MET A 1 199 ? -7.921 7.731 8.522 1.00 94.06 199 MET A O 1
ATOM 1619 N N . ARG A 1 200 ? -8.179 9.811 7.734 1.00 93.25 200 ARG A N 1
ATOM 1620 C CA . ARG A 1 200 ? -9.120 10.262 8.765 1.00 93.25 200 ARG A CA 1
ATOM 1621 C C . ARG A 1 200 ? -10.527 9.710 8.547 1.00 93.25 200 ARG A C 1
ATOM 1623 O O . ARG A 1 200 ? -11.142 9.186 9.475 1.00 93.25 200 ARG A O 1
ATOM 1630 N N . ASP A 1 201 ? -11.020 9.823 7.321 1.00 91.75 201 ASP A N 1
ATOM 1631 C CA . ASP A 1 201 ? -12.443 9.658 7.028 1.00 91.75 201 ASP A CA 1
ATOM 1632 C C . ASP A 1 201 ? -12.761 8.254 6.495 1.00 91.75 201 ASP A C 1
ATOM 1634 O O . ASP A 1 201 ? -13.900 7.802 6.605 1.00 91.75 201 ASP A O 1
ATOM 1638 N N . HIS A 1 202 ? -11.758 7.542 5.959 1.00 90.69 202 HIS A N 1
ATOM 1639 C CA . HIS A 1 202 ? -11.952 6.257 5.279 1.00 90.69 202 HIS A CA 1
ATOM 1640 C C . HIS A 1 202 ? -11.163 5.101 5.893 1.00 90.69 202 HIS A C 1
ATOM 1642 O O . HIS A 1 202 ? -11.684 3.991 5.986 1.00 90.69 202 HIS A O 1
ATOM 1648 N N . PHE A 1 203 ? -9.942 5.344 6.371 1.00 91.44 203 PHE A N 1
ATOM 1649 C CA . PHE A 1 203 ? -9.133 4.327 7.044 1.00 91.44 203 PHE A CA 1
ATOM 1650 C C . PHE A 1 203 ? -9.362 4.342 8.565 1.00 91.44 203 PHE A C 1
ATOM 1652 O O . PHE A 1 203 ? -8.585 4.912 9.333 1.00 91.44 203 PHE A O 1
ATOM 1659 N N . GLN A 1 204 ? -10.432 3.689 9.024 1.00 86.88 204 GLN A N 1
ATOM 1660 C CA . GLN A 1 204 ? -10.790 3.608 10.445 1.00 86.88 204 GLN A CA 1
ATOM 1661 C C . GLN A 1 204 ? -10.743 2.162 10.965 1.00 86.88 204 GLN A C 1
ATOM 1663 O O . GLN A 1 204 ? -11.798 1.603 11.271 1.00 86.88 204 GLN A O 1
ATOM 1668 N N . PRO A 1 205 ? -9.552 1.527 11.059 1.00 84.06 205 PRO A N 1
ATOM 1669 C CA . PRO A 1 205 ? -9.391 0.173 11.580 1.00 84.06 205 PRO A CA 1
ATOM 1670 C C . PRO A 1 205 ? -10.311 -0.181 12.767 1.00 84.06 205 PRO A C 1
ATOM 1672 O O . PRO A 1 205 ? -10.401 0.599 13.716 1.00 84.06 205 PRO A O 1
ATOM 1675 N N . PRO A 1 206 ? -10.993 -1.343 12.731 1.00 81.12 206 PRO A N 1
ATOM 1676 C CA . PRO A 1 206 ? -10.914 -2.402 11.726 1.00 81.12 206 PRO A CA 1
ATOM 1677 C C . PRO A 1 206 ? -11.928 -2.180 10.590 1.00 81.12 206 PRO A C 1
ATOM 1679 O O . PRO A 1 206 ? -12.474 -3.131 10.058 1.00 81.12 206 PRO A O 1
ATOM 1682 N N . ARG A 1 207 ? -12.254 -0.940 10.229 1.00 83.56 207 ARG A N 1
ATOM 1683 C CA . ARG A 1 207 ? -13.233 -0.638 9.186 1.00 83.56 207 ARG A CA 1
ATOM 1684 C C . ARG A 1 207 ? -12.656 0.281 8.116 1.00 83.56 207 ARG A C 1
ATOM 1686 O O . ARG A 1 207 ? -12.114 1.346 8.394 1.00 83.56 207 ARG A O 1
ATOM 1693 N N . TRP A 1 208 ? -12.850 -0.102 6.866 1.00 89.31 208 TRP A N 1
ATOM 1694 C CA . TRP A 1 208 ? -12.796 0.796 5.730 1.00 89.31 208 TRP A CA 1
ATOM 1695 C C . TRP A 1 208 ? -14.172 1.432 5.551 1.00 89.31 208 TRP A C 1
ATOM 1697 O O . TRP A 1 208 ? -15.191 0.741 5.519 1.00 89.31 208 TRP A O 1
ATOM 1707 N N . ILE A 1 209 ? -14.217 2.757 5.464 1.00 89.56 209 ILE A N 1
ATOM 1708 C CA . ILE A 1 209 ? -15.446 3.488 5.161 1.00 89.56 209 ILE A CA 1
ATOM 1709 C C . ILE A 1 209 ? -15.408 3.840 3.673 1.00 89.56 209 ILE A C 1
ATOM 1711 O O . ILE A 1 209 ? -14.555 4.630 3.265 1.00 89.56 209 ILE A O 1
ATOM 1715 N N . PRO A 1 210 ? -16.314 3.280 2.853 1.00 86.12 210 PRO A N 1
ATOM 1716 C CA . PRO A 1 210 ? -16.355 3.545 1.421 1.00 86.12 210 PRO A CA 1
ATOM 1717 C C . PRO A 1 210 ? -16.513 5.032 1.116 1.00 86.12 210 PRO A C 1
ATOM 1719 O O . PRO A 1 210 ? -17.258 5.752 1.784 1.00 86.12 210 PRO A O 1
ATOM 1722 N N . ARG A 1 211 ? -15.835 5.489 0.066 1.00 80.62 211 ARG A N 1
ATOM 1723 C CA . ARG A 1 211 ? -15.950 6.864 -0.417 1.00 80.62 211 ARG A CA 1
ATOM 1724 C C . ARG A 1 211 ? -17.193 7.033 -1.284 1.00 80.62 211 ARG A C 1
ATOM 1726 O O . ARG A 1 211 ? -17.499 6.125 -2.063 1.00 80.62 211 ARG A O 1
ATOM 1733 N N . PRO A 1 212 ? -17.884 8.184 -1.204 1.00 74.56 212 PRO A N 1
ATOM 1734 C CA . PRO A 1 212 ? -18.908 8.523 -2.180 1.00 74.56 212 PRO A CA 1
ATOM 1735 C C . PRO A 1 212 ? -18.287 8.595 -3.581 1.00 74.56 212 PRO A C 1
ATOM 1737 O O . PRO A 1 212 ? -17.140 9.013 -3.752 1.00 74.56 212 PRO A O 1
ATOM 1740 N N . ALA A 1 213 ? -19.043 8.164 -4.591 1.00 65.44 213 ALA A N 1
ATOM 1741 C CA . ALA A 1 213 ? -18.600 8.210 -5.979 1.00 65.44 213 ALA A CA 1
ATOM 1742 C C . ALA A 1 213 ? -18.328 9.668 -6.394 1.00 65.44 213 ALA A C 1
ATOM 1744 O O . ALA A 1 213 ? -19.210 10.516 -6.276 1.00 65.44 213 ALA A O 1
ATOM 1745 N N . GLY A 1 214 ? -17.114 9.971 -6.864 1.00 62.16 214 GLY A N 1
ATOM 1746 C CA . GLY A 1 214 ? -16.780 11.323 -7.324 1.00 62.16 214 GLY A CA 1
ATOM 1747 C C . GLY A 1 214 ? -15.304 11.554 -7.638 1.00 62.16 214 GLY A C 1
ATOM 1748 O O . GLY A 1 214 ? -15.001 12.183 -8.647 1.00 62.16 214 GLY A O 1
ATOM 1749 N N . THR A 1 215 ? -14.388 10.993 -6.842 1.00 61.91 215 THR A N 1
ATOM 1750 C CA . THR A 1 215 ? -12.942 11.175 -7.062 1.00 61.91 215 THR A CA 1
ATOM 1751 C C . THR A 1 215 ? -12.295 9.874 -7.546 1.00 61.91 215 THR A C 1
ATOM 1753 O O . THR A 1 215 ? -12.238 8.908 -6.777 1.00 61.91 215 THR A O 1
ATOM 1756 N N . PRO A 1 216 ? -11.809 9.810 -8.801 1.00 70.00 216 PRO A N 1
ATOM 1757 C CA . PRO A 1 216 ? -11.137 8.622 -9.314 1.00 70.00 216 PRO A CA 1
ATOM 1758 C C . PRO A 1 216 ? -9.816 8.381 -8.557 1.00 70.00 216 PRO A C 1
ATOM 1760 O O . PRO A 1 216 ? -9.062 9.331 -8.333 1.00 70.00 216 PRO A O 1
ATOM 1763 N N . PRO A 1 217 ? -9.515 7.137 -8.140 1.00 80.50 217 PRO A N 1
ATOM 1764 C CA . PRO A 1 217 ? -8.293 6.841 -7.398 1.00 80.50 217 PRO A CA 1
ATOM 1765 C C . PRO A 1 217 ? -7.048 6.964 -8.281 1.00 80.50 217 PRO A C 1
ATOM 1767 O O . PRO A 1 217 ? -7.132 6.744 -9.489 1.00 80.50 217 PRO A O 1
ATOM 1770 N N . VAL A 1 218 ? -5.872 7.228 -7.694 1.00 80.62 218 VAL A N 1
ATOM 1771 C CA . VAL A 1 218 ? -4.603 7.349 -8.453 1.00 80.62 218 VAL A CA 1
ATOM 1772 C C . VAL A 1 218 ? -4.291 6.107 -9.275 1.00 80.62 218 VAL A C 1
ATOM 1774 O O . VAL A 1 218 ? -3.730 6.224 -10.357 1.00 80.62 218 VAL A O 1
ATOM 1777 N N . LYS A 1 219 ? -4.740 4.926 -8.838 1.00 82.06 219 LYS A N 1
ATOM 1778 C CA . LYS A 1 219 ? -4.650 3.681 -9.622 1.00 82.06 219 LYS A CA 1
ATOM 1779 C C . LYS A 1 219 ? -5.261 3.784 -11.030 1.00 82.06 219 LYS A C 1
ATOM 1781 O O . LYS A 1 219 ? -4.904 3.016 -11.911 1.00 82.06 219 LYS A O 1
ATOM 1786 N N . THR A 1 220 ? -6.194 4.710 -11.249 1.00 81.12 220 THR A N 1
ATOM 1787 C CA . THR A 1 220 ? -6.854 4.920 -12.551 1.00 81.12 220 THR A CA 1
ATOM 1788 C C . THR A 1 220 ? -6.184 5.995 -13.404 1.00 81.12 220 THR A C 1
ATOM 1790 O O . THR A 1 220 ? -6.583 6.206 -14.548 1.00 81.12 220 THR A O 1
ATOM 1793 N N . TRP A 1 221 ? -5.177 6.694 -12.874 1.00 82.69 221 TRP A N 1
ATOM 1794 C CA . TRP A 1 221 ? -4.505 7.769 -13.592 1.00 82.69 221 TRP A CA 1
ATOM 1795 C C . TRP A 1 221 ? -3.560 7.214 -14.666 1.00 82.69 221 TRP A C 1
ATOM 1797 O O . TRP A 1 221 ? -2.940 6.168 -14.466 1.00 82.69 221 TRP A O 1
ATOM 1807 N N . PRO A 1 222 ? -3.393 7.908 -15.805 1.00 78.44 222 PRO A N 1
ATOM 1808 C CA . PRO A 1 222 ? -2.380 7.538 -16.785 1.00 78.44 222 PRO A CA 1
ATOM 1809 C C . PRO A 1 222 ? -0.982 7.521 -16.157 1.00 78.44 222 PRO A C 1
ATOM 1811 O O . PRO A 1 222 ? -0.600 8.469 -15.474 1.00 78.44 222 PRO A O 1
ATOM 1814 N N . ARG A 1 223 ? -0.204 6.465 -16.433 1.00 75.62 223 ARG A N 1
ATOM 1815 C CA . ARG A 1 223 ? 1.175 6.289 -15.930 1.00 75.62 223 ARG A CA 1
ATOM 1816 C C . ARG A 1 223 ? 1.284 6.260 -14.402 1.00 75.62 223 ARG A C 1
ATOM 1818 O O . ARG A 1 223 ? 2.359 6.514 -13.863 1.00 75.62 223 ARG A O 1
ATOM 1825 N N . SER A 1 224 ? 0.219 5.869 -13.699 1.00 83.88 224 SER A N 1
ATOM 1826 C CA . SER A 1 224 ? 0.255 5.704 -12.240 1.00 83.88 224 SER A CA 1
ATOM 1827 C C . SER A 1 224 ? 1.324 4.708 -11.783 1.00 83.88 224 SER A C 1
ATOM 1829 O O . SER A 1 224 ? 1.776 4.786 -10.649 1.00 83.88 224 SER A O 1
ATOM 1831 N N . HIS A 1 225 ? 1.763 3.800 -12.665 1.00 85.19 225 HIS A N 1
ATOM 1832 C CA . HIS A 1 225 ? 2.857 2.872 -12.389 1.00 85.19 225 HIS A CA 1
ATOM 1833 C C . HIS A 1 225 ? 4.195 3.563 -12.112 1.00 85.19 225 HIS A C 1
ATOM 1835 O O . HIS A 1 225 ? 4.996 3.016 -11.371 1.00 85.19 225 HIS A O 1
ATOM 1841 N N . GLN A 1 226 ? 4.429 4.785 -12.597 1.00 89.94 226 GLN A N 1
ATOM 1842 C CA . GLN A 1 226 ? 5.645 5.547 -12.277 1.00 89.94 226 GLN A CA 1
ATOM 1843 C C . GLN A 1 226 ? 5.575 6.245 -10.911 1.00 89.94 226 GLN A C 1
ATOM 1845 O O . GLN A 1 226 ? 6.569 6.817 -10.463 1.00 89.94 226 GLN A O 1
ATOM 1850 N N . MET A 1 227 ? 4.419 6.190 -10.245 1.00 93.75 227 MET A N 1
ATOM 1851 C CA . MET A 1 227 ? 4.160 6.836 -8.967 1.00 93.75 227 MET A CA 1
ATOM 1852 C C . MET A 1 227 ? 3.974 5.784 -7.869 1.00 93.75 227 MET A C 1
ATOM 1854 O O . MET A 1 227 ? 3.222 4.818 -8.002 1.00 93.75 227 MET A O 1
ATOM 1858 N N . GLY A 1 228 ? 4.661 5.990 -6.754 1.00 96.50 228 GLY A N 1
ATOM 1859 C CA . GLY A 1 228 ? 4.628 5.127 -5.586 1.00 96.50 228 GLY A CA 1
ATOM 1860 C C . GLY A 1 228 ? 4.481 5.915 -4.293 1.00 96.50 228 GLY A C 1
ATOM 1861 O O . GLY A 1 228 ? 4.485 7.148 -4.269 1.00 96.50 228 GLY A O 1
ATOM 1862 N N . VAL A 1 229 ? 4.385 5.188 -3.188 1.00 97.94 229 VAL A N 1
ATOM 1863 C CA . VAL A 1 229 ? 4.417 5.757 -1.840 1.00 97.94 229 VAL A CA 1
ATOM 1864 C C . VAL A 1 229 ? 5.426 5.009 -0.984 1.00 97.94 229 VAL A C 1
ATOM 1866 O O . VAL A 1 229 ? 5.531 3.786 -1.044 1.00 97.94 229 VAL A O 1
ATOM 1869 N N . ILE A 1 230 ? 6.153 5.757 -0.164 1.00 98.12 230 ILE A N 1
ATOM 1870 C CA . ILE A 1 230 ? 6.930 5.233 0.953 1.00 98.12 230 ILE A CA 1
ATOM 1871 C C . ILE A 1 230 ? 6.081 5.442 2.202 1.00 98.12 230 ILE A C 1
ATOM 1873 O O . ILE A 1 230 ? 5.749 6.578 2.546 1.00 98.12 230 ILE A O 1
ATOM 1877 N N . VAL A 1 231 ? 5.722 4.352 2.870 1.00 97.62 231 VAL A N 1
ATOM 1878 C CA . VAL A 1 231 ? 4.946 4.372 4.108 1.00 97.62 231 VAL A CA 1
ATOM 1879 C C . VAL A 1 231 ? 5.829 3.940 5.258 1.00 97.62 231 VAL A C 1
ATOM 1881 O O . VAL A 1 231 ? 6.503 2.913 5.181 1.00 97.62 231 VAL A O 1
ATOM 1884 N N . ARG A 1 232 ? 5.799 4.716 6.338 1.00 95.50 232 ARG A N 1
ATOM 1885 C CA . ARG A 1 232 ? 6.437 4.368 7.605 1.00 95.50 232 ARG A CA 1
ATOM 1886 C C . ARG A 1 232 ? 5.397 4.221 8.694 1.00 95.50 232 ARG A C 1
ATOM 1888 O O . ARG A 1 232 ? 4.501 5.056 8.779 1.00 95.50 232 ARG A O 1
ATOM 1895 N N . ILE A 1 233 ? 5.550 3.199 9.528 1.00 93.50 233 ILE A N 1
ATOM 1896 C CA . ILE A 1 233 ? 4.709 2.937 10.696 1.00 93.50 233 ILE A CA 1
ATOM 1897 C C . ILE A 1 233 ? 5.596 2.757 11.922 1.00 93.50 233 ILE A C 1
ATOM 1899 O O . ILE A 1 233 ? 6.622 2.076 11.870 1.00 93.50 233 ILE A O 1
ATOM 1903 N N . ARG A 1 234 ? 5.171 3.325 13.049 1.00 89.94 234 ARG A N 1
ATOM 1904 C CA . ARG A 1 234 ? 5.735 3.013 14.368 1.00 89.94 234 ARG A CA 1
ATOM 1905 C C . ARG A 1 234 ? 4.635 3.023 15.434 1.00 89.94 234 ARG A C 1
ATOM 1907 O O . ARG A 1 234 ? 3.655 3.748 15.266 1.00 89.94 234 ARG A O 1
ATOM 1914 N N . PRO A 1 235 ? 4.774 2.266 16.534 1.00 89.56 235 PRO A N 1
ATOM 1915 C CA . PRO A 1 235 ? 3.886 2.419 17.687 1.00 89.56 235 PRO A CA 1
ATOM 1916 C C . PRO A 1 235 ? 3.902 3.861 18.208 1.00 89.56 235 PRO A C 1
ATOM 1918 O O . PRO A 1 235 ? 4.948 4.518 18.163 1.00 89.56 235 PRO A O 1
ATOM 1921 N N . ASP A 1 236 ? 2.762 4.366 18.692 1.00 86.94 236 ASP A N 1
ATOM 1922 C CA . ASP A 1 236 ? 2.726 5.690 19.319 1.00 86.94 236 ASP A CA 1
ATOM 1923 C C . ASP A 1 236 ? 3.393 5.614 20.704 1.00 86.94 236 ASP A C 1
ATOM 1925 O O . ASP A 1 236 ? 2.850 4.957 21.600 1.00 86.94 236 ASP A O 1
ATOM 1929 N N . PRO A 1 237 ? 4.532 6.302 20.929 1.00 82.31 237 PRO A N 1
ATOM 1930 C CA . PRO A 1 237 ? 5.262 6.230 22.193 1.00 82.31 237 PRO A CA 1
ATOM 1931 C C . PRO A 1 237 ? 4.450 6.736 23.394 1.00 82.31 237 PRO A C 1
ATOM 1933 O O . PRO A 1 237 ? 4.795 6.428 24.533 1.00 82.31 237 PRO A O 1
ATOM 1936 N N . ARG A 1 238 ? 3.378 7.508 23.172 1.00 81.50 238 ARG A N 1
ATOM 1937 C CA . ARG A 1 238 ? 2.510 8.050 24.232 1.00 81.50 238 ARG A CA 1
ATOM 1938 C C . ARG A 1 238 ? 1.367 7.115 24.619 1.00 81.50 238 ARG A C 1
ATOM 1940 O O . ARG A 1 238 ? 0.707 7.364 25.622 1.00 81.50 238 ARG A O 1
ATOM 1947 N N . SER A 1 239 ? 1.115 6.073 23.833 1.00 80.00 239 SER A N 1
ATOM 1948 C CA . SER A 1 239 ? -0.057 5.204 23.998 1.00 80.00 239 SER A CA 1
ATOM 1949 C C . SER A 1 239 ? 0.171 3.999 24.912 1.00 80.00 239 SER A C 1
ATOM 1951 O O . SER A 1 239 ? -0.788 3.350 25.317 1.00 80.00 239 SER A O 1
ATOM 1953 N N . GLY A 1 240 ? 1.430 3.677 25.228 1.00 77.38 240 GLY A N 1
ATOM 1954 C CA . GLY A 1 240 ? 1.783 2.444 25.940 1.00 77.38 240 GLY A CA 1
ATOM 1955 C C . GLY A 1 240 ? 1.666 1.173 25.087 1.00 77.38 240 GLY A C 1
ATOM 1956 O O . GLY A 1 240 ? 1.919 0.086 25.600 1.00 77.38 240 GLY A O 1
ATOM 1957 N N . ILE A 1 241 ? 1.322 1.298 23.801 1.00 79.62 241 ILE A N 1
ATOM 1958 C CA . ILE A 1 241 ? 1.293 0.201 22.831 1.00 79.62 241 ILE A CA 1
ATOM 1959 C C . ILE A 1 241 ? 2.672 0.005 22.216 1.00 79.62 241 ILE A C 1
ATOM 1961 O O . ILE A 1 241 ? 3.326 0.955 21.781 1.00 79.62 241 ILE A O 1
ATOM 1965 N N . GLY A 1 242 ? 3.112 -1.250 22.176 1.00 84.81 242 GLY A N 1
ATOM 1966 C CA . GLY A 1 242 ? 4.360 -1.661 21.561 1.00 84.81 242 GLY A CA 1
ATOM 1967 C C . GLY A 1 242 ? 4.158 -2.284 20.183 1.00 84.81 242 GLY A C 1
ATOM 1968 O O . GLY A 1 242 ? 3.069 -2.328 19.610 1.00 84.81 242 GLY A O 1
ATOM 1969 N N . ARG A 1 243 ? 5.257 -2.807 19.629 1.00 87.38 243 ARG A N 1
ATOM 1970 C CA . ARG A 1 243 ? 5.228 -3.516 18.344 1.00 87.38 243 ARG A CA 1
ATOM 1971 C C . ARG A 1 243 ? 4.398 -4.798 18.415 1.00 87.38 243 ARG A C 1
ATOM 1973 O O . ARG A 1 243 ? 3.775 -5.155 17.425 1.00 87.38 243 ARG A O 1
ATOM 1980 N N . THR A 1 244 ? 4.377 -5.468 19.564 1.00 87.81 244 THR A N 1
ATOM 1981 C CA . THR A 1 244 ? 3.617 -6.707 19.773 1.00 87.81 244 THR A CA 1
ATOM 1982 C C . THR A 1 244 ? 2.126 -6.490 19.547 1.00 87.81 244 THR A C 1
ATOM 1984 O O . THR A 1 244 ? 1.496 -7.254 18.822 1.00 87.81 244 THR A O 1
ATOM 1987 N N . GLU A 1 245 ? 1.562 -5.431 20.117 1.00 86.56 245 GLU A N 1
ATOM 1988 C CA . GLU A 1 245 ? 0.154 -5.074 19.957 1.00 86.56 245 GLU A CA 1
ATOM 1989 C C . GLU A 1 245 ? -0.179 -4.679 18.513 1.00 86.56 245 GLU A C 1
ATOM 1991 O O . GLU A 1 245 ? -1.211 -5.106 17.995 1.00 86.56 245 GLU A O 1
ATOM 1996 N N . LEU A 1 246 ? 0.713 -3.947 17.830 1.00 87.31 246 LEU A N 1
ATOM 1997 C CA . LEU A 1 246 ? 0.547 -3.686 16.395 1.00 87.31 246 LEU A CA 1
ATOM 1998 C C . LEU A 1 246 ? 0.561 -4.987 15.590 1.00 87.31 246 LEU A C 1
ATOM 2000 O O . LEU A 1 246 ? -0.312 -5.186 14.755 1.00 87.31 246 LEU A O 1
ATOM 2004 N N . SER A 1 247 ? 1.494 -5.902 15.864 1.00 89.56 247 SER A N 1
ATOM 2005 C CA . SER A 1 247 ? 1.551 -7.195 15.176 1.00 89.56 247 SER A CA 1
ATOM 2006 C C . SER A 1 247 ? 0.262 -7.992 15.368 1.00 89.56 247 SER A C 1
ATOM 2008 O O . SER A 1 247 ? -0.236 -8.561 14.409 1.00 89.56 247 SER A O 1
ATOM 2010 N N . ARG A 1 248 ? -0.335 -7.987 16.566 1.00 88.62 248 ARG A N 1
ATOM 2011 C CA . ARG A 1 248 ? -1.638 -8.632 16.809 1.00 88.62 248 ARG A CA 1
ATOM 2012 C C . ARG A 1 248 ? -2.745 -8.056 15.922 1.00 88.62 248 ARG A C 1
ATOM 2014 O O . ARG A 1 248 ? -3.555 -8.811 15.391 1.00 88.62 248 ARG A O 1
ATOM 2021 N N . PHE A 1 249 ? -2.753 -6.740 15.701 1.00 86.75 249 PHE A N 1
ATOM 2022 C CA . PHE A 1 249 ? -3.630 -6.124 14.701 1.00 86.75 249 PHE A CA 1
ATOM 2023 C C . PHE A 1 249 ? -3.340 -6.641 13.288 1.00 86.75 249 PHE A C 1
ATOM 2025 O O . PHE A 1 249 ? -4.268 -7.057 12.600 1.00 86.75 249 PHE A O 1
ATOM 2032 N N . GLU A 1 250 ? -2.071 -6.701 12.883 1.00 90.56 250 GLU A N 1
ATOM 2033 C CA . GLU A 1 250 ? -1.667 -7.221 11.567 1.00 90.56 250 GLU A CA 1
ATOM 2034 C C . GLU A 1 250 ? -2.008 -8.711 11.362 1.00 90.56 250 GLU A C 1
ATOM 2036 O O . GLU A 1 250 ? -2.156 -9.159 10.223 1.00 90.56 250 GLU A O 1
ATOM 2041 N N . GLU A 1 251 ? -2.134 -9.487 12.442 1.00 90.31 251 GLU A N 1
ATOM 2042 C CA . GLU A 1 251 ? -2.607 -10.879 12.416 1.00 90.31 251 GLU A CA 1
ATOM 2043 C C . GLU A 1 251 ? -4.142 -11.000 12.369 1.00 90.31 251 GLU A C 1
ATOM 2045 O O . GLU A 1 251 ? -4.657 -12.079 12.081 1.00 90.31 251 GLU A O 1
ATOM 2050 N N . GLY A 1 252 ? -4.880 -9.906 12.589 1.00 86.81 252 GLY A N 1
ATOM 2051 C CA . GLY A 1 252 ? -6.347 -9.891 12.605 1.00 86.81 252 GLY A CA 1
ATOM 2052 C C . GLY A 1 252 ? -6.987 -10.165 13.971 1.00 86.81 252 GLY A C 1
ATOM 2053 O O . GLY A 1 252 ? -8.202 -10.350 14.031 1.00 86.81 252 GLY A O 1
ATOM 2054 N N . ASP A 1 253 ? -6.227 -10.132 15.075 1.00 86.69 253 ASP A N 1
ATOM 2055 C CA . ASP A 1 253 ? -6.748 -10.365 16.439 1.00 86.69 253 ASP A CA 1
ATOM 2056 C C . ASP A 1 253 ? -7.859 -9.377 16.839 1.00 86.69 253 ASP A C 1
ATOM 2058 O O . ASP A 1 253 ? -8.674 -9.667 17.715 1.00 86.69 253 ASP A O 1
ATOM 2062 N N . PHE A 1 254 ? -7.880 -8.197 16.216 1.00 79.12 254 PHE A N 1
ATOM 2063 C CA . PHE A 1 254 ? -8.846 -7.128 16.479 1.00 79.12 254 PHE A CA 1
ATOM 2064 C C . PHE A 1 254 ? -9.944 -7.038 15.402 1.00 79.12 254 PHE A C 1
ATOM 2066 O O . PHE A 1 254 ? -10.680 -6.052 15.346 1.00 79.12 254 PHE A O 1
ATOM 2073 N N . GLY A 1 255 ? -10.049 -8.050 14.536 1.00 77.88 255 GLY A N 1
ATOM 2074 C CA . GLY A 1 255 ? -10.927 -8.057 13.369 1.00 77.88 255 GLY A CA 1
ATOM 2075 C C . GLY A 1 255 ? -10.206 -7.678 12.075 1.00 77.88 255 GLY A C 1
ATOM 2076 O O . GLY A 1 255 ? -8.989 -7.509 12.031 1.00 77.88 255 GLY A O 1
ATOM 2077 N N . CYS A 1 256 ? -10.976 -7.562 10.997 1.00 78.88 256 CYS A N 1
ATOM 2078 C CA . CYS A 1 256 ? -10.479 -7.312 9.646 1.00 78.88 256 CYS A CA 1
ATOM 2079 C C . CYS A 1 256 ? -11.095 -6.034 9.071 1.00 78.88 256 CYS A C 1
ATOM 2081 O O . CYS A 1 256 ? -12.241 -5.729 9.380 1.00 78.88 256 CYS A O 1
ATOM 2083 N N . LEU A 1 257 ? -10.350 -5.332 8.206 1.00 73.94 257 LEU A N 1
ATOM 2084 C CA . LEU A 1 257 ? -10.656 -4.005 7.666 1.00 73.94 257 LEU A CA 1
ATOM 2085 C C . LEU A 1 257 ? -12.000 -3.887 6.943 1.00 73.94 257 LEU A C 1
ATOM 2087 O O . LEU A 1 257 ? -12.454 -2.764 6.834 1.00 73.94 257 LEU A O 1
ATOM 2091 N N . ILE A 1 258 ? -12.635 -4.977 6.504 1.00 59.62 258 ILE A N 1
ATOM 2092 C CA . ILE A 1 258 ? -14.098 -5.164 6.399 1.00 59.62 258 ILE A CA 1
ATOM 2093 C C . ILE A 1 258 ? -14.336 -6.668 6.264 1.00 59.62 258 ILE A C 1
ATOM 2095 O O . ILE A 1 258 ? -13.977 -7.238 5.237 1.00 59.62 258 ILE A O 1
ATOM 2099 N N . GLY A 1 259 ? -15.003 -7.278 7.237 1.00 49.06 259 GLY A N 1
ATOM 2100 C CA . GLY A 1 259 ? -15.729 -8.536 7.081 1.00 49.06 259 GLY A CA 1
ATOM 2101 C C . GLY A 1 259 ? -17.178 -8.286 7.480 1.00 49.06 259 GLY A C 1
ATOM 2102 O O . GLY A 1 259 ? -17.413 -7.741 8.557 1.00 49.06 259 GLY A O 1
ATOM 2103 N N . ASN A 1 260 ? -18.121 -8.629 6.605 1.00 45.25 260 ASN A N 1
ATOM 2104 C CA . ASN A 1 260 ? -19.493 -8.918 7.020 1.00 45.25 260 ASN A CA 1
ATOM 2105 C C . ASN A 1 260 ? -19.633 -10.434 7.055 1.00 45.25 260 ASN A C 1
ATOM 2107 O O . ASN A 1 260 ? -19.278 -11.048 6.022 1.00 45.25 260 ASN A O 1
#

Radius of gyration: 17.71 Å; Cα contacts (8 Å, |Δi|>4): 578; chains: 1; bounding box: 43×40×54 Å

Sequence (260 aa):
MAPQDIRDLAFLFNIVPVTVSEHASEQRKGLVSAQYWYPPLDQDQFVRIDSQSTGWCSWSARTGVQEQVIPNDPGRNDEVYTVFFNQENDHFLVVPIDCSRESLRQRVDAEPNWPTVGWFRVNFKHLHDGRMSKLTHEPMDCYHLGARGSPEWVPQLLPFAYDQSESDFVTGLTGKLSLLVAMAAFTSEFRREHFITTMRDHFQPPRWIPRPAGTPPVKTWPRSHQMGVIVRIRPDPRSGIGRTELSRFEEGDFGCLIGN

Foldseek 3Di:
DDQDALQLAKKKKKKWKKFFAPPDDFDWDDDPVDTFTDGAQALVRIDIPVQQMLAIWMAGLVPGIDRDDDDDDPPPPKFKKKWFQRLVQQFIWMDRDDSNVDGLVCVCVPPPQADVSSTFTWFWDADPQQQETQIDSHDDPGRARSAAADPQPCVQQGGPVRGRPPHPFHHFYAADPQSSLQSLQQSFPSHNVRSSCSSRPAVNPQEGDGDDPDGHGCSPDPPSRRMIMMMIMAGDPVSPDHVVNVVCRSVQSNHGHDGD

Organism: Byssochlamys spectabilis (NCBI:txid264951)

Secondary structure (DSSP, 8-state):
-PPPPGGG-EEEEEEEEEEE-TTSPPEEEEETTEEEEE--SSGGGEEE-GGG---SEEEETTTEEEE----S---TT-EEEEEEEETTTTEEEEESS-TTTS-HHHHHHH-TTS-TTS-EEPEEEEEGGGTEEEEE-S--S--S-SSBPPTTTHHHHS-GGG--TT-SSBPEEEE-HHHHHHHHHTTS-SSHHHHHHHHHHTEETTEE-PPPTTS--GGGSTTGGGEEEEEEEEE-TTTT--HHHHHHHHHTTT--TT--

pLDDT: mean 86.71, std 10.99, range [38.5, 98.12]